Protein AF-A0A452XYA1-F1 (afdb_monomer)

Organism: Aegilops tauschii subsp. strangulata (NCBI:txid200361)

InterPro domains:
  IPR004839 Aminotransferase, class I/classII, large domain [PF00155] (5-227)
  IPR015421 Pyridoxal phosphate-dependent transferase, major domain [G3DSA:3.40.640.10] (1-202)
  IPR015424 Pyridoxal phosphate-dependent transferase [SSF53383] (5-222)
  IPR045088 Aminotransferase ALAT1/2-like [PTHR11751] (1-233)

Radius of gyration: 19.3 Å; Cα contacts (8 Å, |Δi|>4): 380; chains: 1; bounding box: 43×47×53 Å

Secondary structure (DSSP, 8-state):
-HHHH-SSTTEEEEEEES--THHHHHHHHTT-EEEEEE-BGGGTSBPPHHHHHHHHHHHHHTT-EEEEEEEESS-TTT-----HHHHHHHHHHHHHHTPEEEEE-TTTT----TT-----HHHHHHHTT--TTT--EEEEEETTSTTT--GGG--EEEEEES--HHHHHHHHHHHHTT----HHHHHHHHHHHSPPPTTSTTHHHHHHHHHHHHHHHHHHHHHHHHHHHTSTT--GGGGGGGHHHHHHHTT-TTS--

Structure (mmCIF, N/CA/C/O backbone):
data_AF-A0A452XYA1-F1
#
_entry.id   AF-A0A452XYA1-F1
#
loop_
_atom_site.group_PDB
_atom_site.id
_atom_site.type_symbol
_atom_site.label_atom_id
_atom_site.label_alt_id
_atom_site.label_comp_id
_atom_site.label_asym_id
_atom_site.label_entity_id
_atom_site.label_seq_id
_atom_site.pdbx_PDB_ins_code
_atom_site.Cartn_x
_atom_site.Cartn_y
_atom_site.Cartn_z
_atom_site.occupancy
_atom_site.B_iso_or_equiv
_atom_site.auth_seq_id
_atom_site.auth_comp_id
_atom_site.auth_asym_id
_atom_site.auth_atom_id
_atom_site.pdbx_PDB_model_num
ATOM 1 N N . MET A 1 1 ? -11.947 -2.429 -0.616 1.00 93.12 1 MET A N 1
ATOM 2 C CA . MET A 1 1 ? -11.492 -2.776 0.747 1.00 93.12 1 MET A CA 1
ATOM 3 C C . MET A 1 1 ? -12.063 -1.835 1.804 1.00 93.12 1 MET A C 1
ATOM 5 O O . MET A 1 1 ? -12.711 -2.340 2.702 1.00 93.12 1 MET A O 1
ATOM 9 N N . MET A 1 2 ? -11.926 -0.504 1.687 1.00 95.94 2 MET A N 1
ATOM 10 C CA . MET A 1 2 ? -12.484 0.444 2.682 1.00 95.94 2 MET A CA 1
ATOM 11 C C . MET A 1 2 ? -13.971 0.213 2.996 1.00 95.94 2 MET A C 1
ATOM 13 O O . MET A 1 2 ? -14.318 0.069 4.160 1.00 95.94 2 MET A O 1
ATOM 17 N N . GLN A 1 3 ? -14.813 0.026 1.973 1.00 95.19 3 GLN A N 1
ATOM 18 C CA . GLN A 1 3 ? -16.234 -0.324 2.131 1.00 95.19 3 GLN A CA 1
ATOM 19 C C . GLN A 1 3 ? -16.509 -1.574 2.993 1.00 95.19 3 GLN A C 1
ATOM 21 O O . GLN A 1 3 ? -17.571 -1.676 3.588 1.00 95.19 3 GLN A O 1
ATOM 26 N N . LEU A 1 4 ? -15.590 -2.545 3.039 1.00 95.69 4 LEU A N 1
ATOM 27 C CA . LEU A 1 4 ? -15.744 -3.757 3.858 1.00 95.69 4 LEU A CA 1
ATOM 28 C C . LEU A 1 4 ? -15.288 -3.555 5.299 1.00 95.69 4 LEU A C 1
ATOM 30 O O . LEU A 1 4 ? -15.776 -4.232 6.198 1.00 95.69 4 LEU A O 1
ATOM 34 N N . LEU A 1 5 ? -14.299 -2.685 5.497 1.00 97.31 5 LEU A N 1
ATOM 35 C CA . LEU A 1 5 ? -13.673 -2.466 6.796 1.00 97.31 5 LEU A CA 1
ATOM 36 C C . LEU A 1 5 ? -14.427 -1.437 7.638 1.00 97.31 5 LEU A C 1
ATOM 38 O O . LEU A 1 5 ? -14.319 -1.489 8.857 1.00 97.31 5 LEU A O 1
ATOM 42 N N . ILE A 1 6 ? -15.160 -0.522 7.000 1.00 98.38 6 ILE A N 1
ATOM 43 C CA . ILE A 1 6 ? -15.825 0.608 7.650 1.00 98.38 6 ILE A CA 1
ATOM 44 C C . ILE A 1 6 ? -17.334 0.365 7.677 1.00 98.38 6 ILE A C 1
ATOM 46 O O . ILE A 1 6 ? -17.990 0.343 6.636 1.00 98.38 6 ILE A O 1
ATOM 50 N N . ARG A 1 7 ? -17.884 0.192 8.880 1.00 97.62 7 ARG A N 1
ATOM 51 C CA . ARG A 1 7 ? -19.321 0.031 9.145 1.00 97.62 7 ARG A CA 1
ATOM 52 C C . ARG A 1 7 ? -19.977 1.355 9.535 1.00 97.62 7 ARG A C 1
ATOM 54 O O . ARG A 1 7 ? -21.163 1.530 9.277 1.00 97.62 7 ARG A O 1
ATOM 61 N N . ASN A 1 8 ? -19.234 2.237 10.206 1.00 97.19 8 ASN A N 1
ATOM 62 C CA . ASN A 1 8 ? -19.679 3.545 10.691 1.00 97.19 8 ASN A CA 1
ATOM 63 C C . ASN A 1 8 ? -18.470 4.421 11.090 1.00 97.19 8 ASN A C 1
ATOM 65 O O . ASN A 1 8 ? -17.317 4.002 10.964 1.00 97.19 8 ASN A O 1
ATOM 69 N N . GLU A 1 9 ? -18.743 5.607 11.633 1.00 97.12 9 GLU A N 1
ATOM 70 C CA . GLU A 1 9 ? -17.752 6.612 12.031 1.00 97.12 9 GLU A CA 1
ATOM 71 C C . GLU A 1 9 ? -16.781 6.165 13.127 1.00 97.12 9 GLU A C 1
ATOM 73 O O . GLU A 1 9 ? -15.707 6.752 13.273 1.00 97.12 9 GLU A O 1
ATOM 78 N N . LYS A 1 10 ? -17.120 5.113 13.881 1.00 98.06 10 LYS A N 1
ATOM 79 C CA . LYS A 1 10 ? -16.259 4.555 14.928 1.00 98.06 10 LYS A CA 1
ATOM 80 C C . LYS A 1 10 ? -15.246 3.549 14.399 1.00 98.06 10 LYS A C 1
ATOM 82 O O . LYS A 1 10 ? -14.354 3.186 15.155 1.00 98.06 10 LYS A O 1
ATOM 87 N N . ASP A 1 11 ? -15.335 3.117 13.142 1.00 98.75 11 ASP A N 1
ATOM 88 C CA . ASP A 1 11 ? -14.308 2.258 12.551 1.00 98.75 11 ASP A CA 1
ATOM 89 C C . ASP A 1 11 ? -13.117 3.096 12.077 1.00 98.75 11 ASP A C 1
ATOM 91 O O . ASP A 1 11 ? -13.248 4.014 11.263 1.00 98.75 11 ASP A O 1
ATOM 95 N N . GLY A 1 12 ? -11.941 2.773 12.611 1.00 98.62 12 GLY A N 1
ATOM 96 C CA . GLY A 1 12 ? -10.695 3.488 12.369 1.00 98.62 12 GLY A CA 1
ATOM 97 C C . GLY A 1 12 ? -9.751 2.755 11.425 1.00 98.62 12 GLY A C 1
ATOM 98 O O . GLY A 1 12 ? -9.642 1.529 11.469 1.00 98.62 12 GLY A O 1
ATOM 99 N N . ILE A 1 13 ? -8.996 3.503 10.623 1.00 98.88 13 ILE A N 1
ATOM 100 C CA . ILE A 1 13 ? -7.893 2.974 9.811 1.00 98.88 13 ILE A CA 1
ATOM 101 C C . ILE A 1 13 ? -6.621 3.753 10.147 1.00 98.88 13 ILE A C 1
ATOM 103 O O . ILE A 1 13 ? -6.613 4.982 10.056 1.00 98.88 13 ILE A O 1
ATOM 107 N N . LEU A 1 14 ? -5.552 3.041 10.515 1.00 98.81 14 LEU A N 1
ATOM 108 C CA . LEU A 1 14 ? -4.226 3.6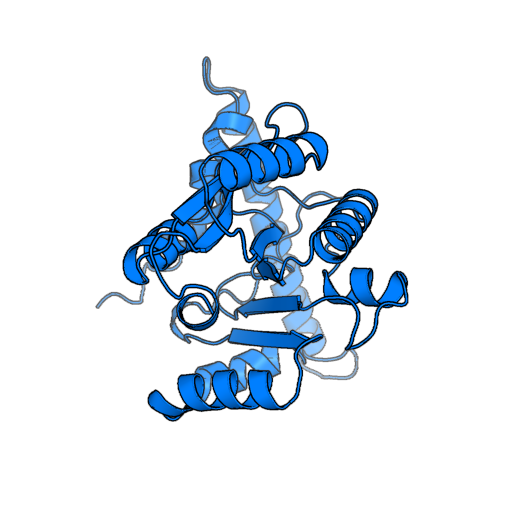20 10.717 1.00 98.81 14 LEU A CA 1
ATOM 109 C C . LEU A 1 14 ? -3.590 3.958 9.364 1.00 98.81 14 LEU A C 1
ATOM 111 O O . LEU A 1 14 ? -3.444 3.079 8.513 1.00 98.81 14 LEU A O 1
ATOM 115 N N . VAL A 1 15 ? -3.210 5.221 9.165 1.00 98.56 15 VAL A N 1
ATOM 116 C CA . VAL A 1 15 ? -2.667 5.744 7.898 1.00 98.56 15 VAL A CA 1
ATOM 117 C C . VAL A 1 15 ? -1.407 6.576 8.169 1.00 98.56 15 VAL A C 1
ATOM 119 O O . VAL A 1 15 ? -1.416 7.373 9.113 1.00 98.56 15 VAL A O 1
ATOM 122 N N . PRO A 1 16 ? -0.339 6.441 7.355 1.00 98.12 16 PRO A N 1
ATOM 123 C CA . PRO A 1 16 ? 0.884 7.206 7.566 1.00 98.12 16 PRO A CA 1
ATOM 124 C C . PRO A 1 16 ? 0.646 8.704 7.389 1.00 98.12 16 PRO A C 1
ATOM 126 O O . PRO A 1 16 ? -0.180 9.134 6.589 1.00 98.12 16 PRO A O 1
ATOM 129 N N . ILE A 1 17 ? 1.429 9.516 8.082 1.00 96.44 17 ILE A N 1
ATOM 130 C CA . ILE A 1 17 ? 1.557 10.946 7.840 1.00 96.44 17 ILE A CA 1
ATOM 131 C C . ILE A 1 17 ? 3.038 11.233 7.579 1.00 96.44 17 ILE A C 1
ATOM 133 O O . ILE A 1 17 ? 3.865 10.965 8.454 1.00 96.44 17 ILE A O 1
ATOM 137 N N . PRO A 1 18 ? 3.389 11.787 6.401 1.00 94.56 18 PRO A N 1
ATOM 138 C CA . PRO A 1 18 ? 2.520 12.098 5.250 1.00 94.56 18 PRO A CA 1
ATOM 139 C C . PRO A 1 18 ? 2.061 10.846 4.463 1.00 94.56 18 PRO A C 1
ATOM 141 O O . PRO A 1 18 ? 2.664 9.783 4.562 1.00 94.56 18 PRO A O 1
ATOM 144 N N . GLN A 1 19 ? 1.025 10.989 3.624 1.00 88.44 19 GLN A N 1
ATOM 145 C CA . GLN A 1 19 ? 0.460 9.902 2.798 1.00 88.44 19 GLN A CA 1
ATOM 146 C C . GLN A 1 19 ? -0.030 10.354 1.422 1.00 88.44 19 GLN A C 1
ATOM 148 O O . GLN A 1 19 ? -0.275 11.539 1.185 1.00 88.44 19 GLN A O 1
ATOM 153 N N . TYR A 1 20 ? -0.233 9.378 0.534 1.00 86.38 20 TYR A N 1
ATOM 154 C CA . TYR A 1 20 ? -0.959 9.538 -0.721 1.00 86.38 20 TYR A CA 1
ATOM 155 C C . TYR A 1 20 ? -2.469 9.700 -0.459 1.00 86.38 20 TYR A C 1
ATOM 157 O O . TYR A 1 20 ? -3.099 8.721 -0.062 1.00 86.38 20 TYR A O 1
ATOM 165 N N . PRO A 1 21 ? -3.083 10.868 -0.751 1.00 88.94 21 PRO A N 1
ATOM 166 C CA . PRO A 1 21 ? -4.390 11.290 -0.219 1.00 88.94 21 PRO A CA 1
ATOM 167 C C . PRO A 1 21 ? -5.606 10.423 -0.573 1.00 88.94 21 PRO A C 1
ATOM 169 O O . PRO A 1 21 ? -6.708 10.689 -0.092 1.00 88.94 21 PRO A O 1
ATOM 172 N N . LEU A 1 22 ? -5.426 9.375 -1.378 1.00 93.81 22 LEU A N 1
ATOM 173 C CA . LEU A 1 22 ? -6.459 8.384 -1.653 1.00 93.81 22 LEU A CA 1
ATOM 174 C C . LEU A 1 22 ? -7.003 7.746 -0.369 1.00 93.81 22 LEU A C 1
ATOM 176 O O . LEU A 1 22 ? -8.212 7.544 -0.284 1.00 93.81 22 LEU A O 1
ATOM 180 N N . TYR A 1 23 ? -6.159 7.450 0.626 1.00 97.19 23 TYR A N 1
ATOM 181 C CA . TYR A 1 23 ? -6.624 6.797 1.854 1.00 97.19 23 TYR A CA 1
ATOM 182 C C . TYR A 1 23 ? -7.529 7.712 2.669 1.00 97.19 23 TYR A C 1
ATOM 184 O O . TYR A 1 23 ? -8.655 7.327 2.969 1.00 97.19 23 TYR A O 1
ATOM 192 N N . SER A 1 24 ? -7.099 8.946 2.946 1.00 96.56 24 SER A N 1
ATOM 193 C CA . SER A 1 24 ? -7.934 9.924 3.657 1.00 96.56 24 SER A CA 1
ATOM 194 C C . SER A 1 24 ? -9.251 10.209 2.933 1.00 96.56 24 SER A C 1
ATOM 196 O O . SER A 1 24 ? -10.300 10.242 3.571 1.00 96.56 24 SER A O 1
ATOM 198 N N . ALA A 1 25 ? -9.217 10.363 1.604 1.00 97.31 25 ALA A N 1
ATOM 199 C CA . ALA A 1 25 ? -10.424 10.598 0.815 1.00 97.31 25 ALA A CA 1
ATOM 200 C C . ALA A 1 25 ? -11.367 9.384 0.835 1.00 97.31 25 ALA A C 1
ATOM 202 O O . ALA A 1 25 ? -12.573 9.542 0.997 1.00 97.31 25 ALA A O 1
ATOM 203 N N . SER A 1 26 ? -10.825 8.170 0.708 1.00 97.69 26 SER A N 1
ATOM 204 C CA . SER A 1 26 ? -11.613 6.935 0.711 1.00 97.69 26 SER A CA 1
ATOM 205 C C . SER A 1 26 ? -12.219 6.644 2.084 1.00 97.69 26 SER A C 1
ATOM 207 O O . SER A 1 26 ? -13.385 6.272 2.157 1.00 97.69 26 SER A O 1
ATOM 209 N N . ILE A 1 27 ? -11.478 6.868 3.172 1.00 98.44 27 ILE A N 1
ATOM 210 C CA . ILE A 1 27 ? -11.993 6.727 4.543 1.00 98.44 27 ILE A CA 1
ATOM 211 C C . ILE A 1 27 ? -13.155 7.698 4.774 1.00 98.44 27 ILE A C 1
ATOM 213 O O . ILE A 1 27 ? -14.218 7.269 5.216 1.00 98.44 27 ILE A O 1
ATOM 217 N N . ALA A 1 28 ? -12.990 8.972 4.400 1.00 97.69 28 ALA A N 1
ATOM 218 C CA . ALA A 1 28 ? -14.048 9.973 4.524 1.00 97.69 28 ALA A CA 1
ATOM 219 C C . ALA A 1 28 ? -15.284 9.625 3.677 1.00 97.69 28 ALA A C 1
ATOM 221 O O . ALA A 1 28 ? -16.406 9.710 4.167 1.00 97.69 28 ALA A O 1
ATOM 222 N N . LEU A 1 29 ? -15.087 9.172 2.431 1.00 98.12 29 LEU A N 1
ATOM 223 C CA . LEU A 1 29 ? -16.174 8.767 1.531 1.00 98.12 29 LEU A CA 1
ATOM 224 C C . LEU A 1 29 ? -17.007 7.606 2.095 1.00 98.12 29 LEU A C 1
ATOM 226 O O . LEU A 1 29 ? -18.212 7.554 1.867 1.00 98.12 29 LEU A O 1
ATOM 230 N N . HIS A 1 30 ? -16.374 6.685 2.823 1.00 98.31 30 HIS A N 1
ATOM 231 C CA . HIS A 1 30 ? -17.049 5.546 3.451 1.00 98.31 30 HIS A CA 1
ATOM 232 C C . HIS A 1 30 ? -17.470 5.825 4.903 1.00 98.31 30 HIS A C 1
ATOM 234 O O . HIS A 1 30 ? -17.960 4.919 5.568 1.00 98.31 30 HIS A O 1
ATOM 240 N N . GLY A 1 31 ? -17.302 7.060 5.389 1.00 98.00 31 GLY A N 1
ATOM 241 C CA . GLY A 1 31 ? -17.760 7.488 6.709 1.00 98.00 31 GLY A CA 1
ATOM 242 C C . GLY A 1 31 ? -16.971 6.901 7.877 1.00 98.00 31 GLY A C 1
ATOM 243 O O . GLY A 1 31 ? -17.557 6.710 8.932 1.00 98.00 31 GLY A O 1
ATOM 244 N N . GLY A 1 32 ? -15.685 6.587 7.700 1.00 98.25 32 GLY A N 1
ATOM 245 C CA . GLY A 1 32 ? -14.819 6.072 8.767 1.00 98.25 32 GLY A CA 1
ATOM 246 C C . GLY A 1 32 ? -13.925 7.139 9.399 1.00 98.25 32 GLY A C 1
ATOM 247 O O . GLY A 1 32 ? -13.872 8.287 8.952 1.00 98.25 32 GLY A O 1
ATOM 248 N N . SER A 1 33 ? -13.161 6.730 10.410 1.00 98.50 33 SER A N 1
ATOM 249 C CA . SER A 1 33 ? -12.187 7.573 11.107 1.00 98.50 33 SER A CA 1
ATOM 250 C C . SER A 1 33 ? -10.758 7.328 10.617 1.00 98.50 33 SER A C 1
ATOM 252 O O . SER A 1 33 ? -10.267 6.198 10.589 1.00 98.50 33 SER A O 1
ATOM 254 N N . LEU A 1 34 ? -10.042 8.397 10.265 1.00 98.56 34 LEU A N 1
ATOM 255 C CA . LEU A 1 34 ? -8.603 8.320 10.007 1.00 98.56 34 LEU A CA 1
ATOM 256 C C . LEU A 1 34 ? -7.848 8.377 11.337 1.00 98.56 34 LEU A C 1
ATOM 258 O O . LEU A 1 34 ? -7.998 9.335 12.097 1.00 98.56 34 LEU A O 1
ATOM 262 N N . VAL A 1 35 ? -7.002 7.381 11.591 1.00 98.69 35 VAL A N 1
ATOM 263 C CA . VAL A 1 35 ? -6.069 7.368 12.720 1.00 98.69 35 VAL A CA 1
ATOM 264 C C . VAL A 1 35 ? -4.664 7.614 12.163 1.00 98.69 35 VAL A C 1
ATOM 266 O O . VAL A 1 35 ? -4.144 6.772 11.433 1.00 98.69 35 VAL A O 1
ATOM 269 N N . PRO A 1 36 ? -4.046 8.774 12.418 1.00 98.31 36 PRO A N 1
ATOM 270 C CA . PRO A 1 36 ? -2.724 9.059 11.878 1.00 98.31 36 PRO A CA 1
ATOM 271 C C . PRO A 1 36 ? -1.655 8.266 12.633 1.00 98.31 36 PRO A C 1
ATOM 273 O O . PRO A 1 36 ? -1.746 8.129 13.847 1.00 98.31 36 PRO A O 1
ATOM 276 N N . TYR A 1 37 ? -0.614 7.819 11.936 1.00 98.31 37 TYR A N 1
ATOM 277 C CA . TYR A 1 37 ? 0.682 7.508 12.541 1.00 98.31 37 TYR A CA 1
ATOM 278 C C . TYR A 1 37 ? 1.788 8.250 11.800 1.00 98.31 37 TYR A C 1
ATOM 280 O O . TYR A 1 37 ? 1.693 8.470 10.592 1.00 98.31 37 TYR A O 1
ATOM 288 N N . TYR A 1 38 ? 2.816 8.690 12.511 1.00 97.31 38 TYR A N 1
ATOM 289 C CA . TYR A 1 38 ? 3.778 9.652 11.990 1.00 97.3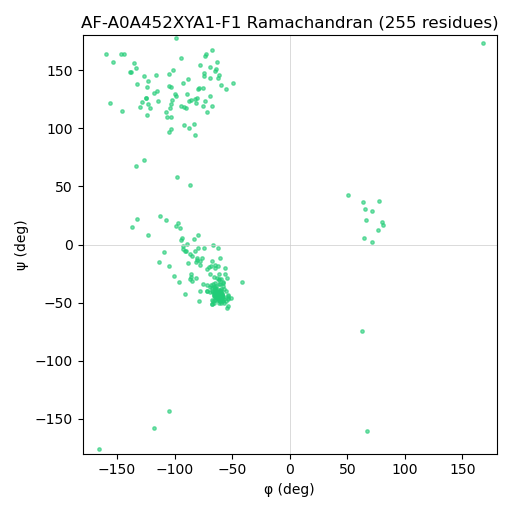1 38 TYR A CA 1
ATOM 290 C C . TYR A 1 38 ? 5.060 8.950 11.569 1.00 97.31 38 TYR A C 1
ATOM 292 O O . TYR A 1 38 ? 5.700 8.242 12.343 1.00 97.31 38 TYR A O 1
ATOM 300 N N . LEU A 1 39 ? 5.439 9.154 10.311 1.00 94.50 39 LEU A N 1
ATOM 301 C CA . LEU A 1 39 ? 6.728 8.700 9.814 1.00 94.50 39 LEU A CA 1
ATOM 302 C C . LEU A 1 39 ? 7.820 9.634 10.338 1.00 94.50 39 LEU A C 1
ATOM 304 O O . LEU A 1 39 ? 7.676 10.857 10.275 1.00 94.50 39 LEU A O 1
ATOM 308 N N . ASN A 1 40 ? 8.918 9.068 10.831 1.00 91.38 40 ASN A N 1
ATOM 309 C CA . ASN A 1 40 ? 9.996 9.860 11.405 1.00 91.38 40 ASN A CA 1
ATOM 310 C C . ASN A 1 40 ? 10.927 10.378 10.302 1.00 91.38 40 ASN A C 1
ATOM 312 O O . ASN A 1 40 ? 11.755 9.644 9.765 1.00 91.38 40 ASN A O 1
ATOM 316 N N . GLU A 1 41 ? 10.784 11.661 9.974 1.00 86.56 41 GLU A N 1
ATOM 317 C CA . GLU A 1 41 ? 11.601 12.358 8.977 1.00 86.56 41 GLU A CA 1
ATOM 318 C C . GLU A 1 41 ? 13.103 12.214 9.260 1.00 86.56 41 GLU A C 1
ATOM 320 O O . GLU A 1 41 ? 13.847 11.813 8.370 1.00 86.56 41 GLU A O 1
ATOM 325 N N . SER A 1 42 ? 13.522 12.409 10.518 1.00 86.50 42 SER A N 1
ATOM 326 C CA . SER A 1 42 ? 14.938 12.398 10.925 1.00 86.50 42 SER A CA 1
ATOM 327 C C . SER A 1 42 ? 15.637 11.045 10.758 1.00 86.50 42 SER A C 1
ATOM 329 O O . SER A 1 42 ? 16.865 10.978 10.741 1.00 86.50 42 SER A O 1
ATOM 331 N N . THR A 1 43 ? 14.869 9.961 10.622 1.00 83.94 43 THR A N 1
ATOM 332 C CA . THR A 1 43 ? 15.376 8.603 10.375 1.00 83.94 43 THR A CA 1
ATOM 333 C C . THR A 1 43 ? 15.105 8.140 8.940 1.00 83.94 43 THR A C 1
ATOM 335 O O . THR A 1 43 ? 15.115 6.942 8.649 1.00 83.94 43 THR A O 1
ATOM 338 N N . GLY A 1 44 ? 14.880 9.083 8.016 1.00 83.69 44 GLY A N 1
ATOM 339 C CA . GLY A 1 44 ? 14.613 8.799 6.607 1.00 83.69 44 GLY A CA 1
ATOM 340 C C . GLY A 1 44 ? 13.184 8.323 6.352 1.00 83.69 44 GLY A C 1
ATOM 341 O O . GLY A 1 44 ? 12.968 7.440 5.519 1.00 83.69 44 GLY A O 1
ATOM 342 N N . TRP A 1 45 ? 12.215 8.897 7.071 1.00 89.25 45 TRP A N 1
ATOM 343 C CA . TRP A 1 45 ? 10.790 8.543 7.031 1.00 89.25 45 TRP A CA 1
ATOM 344 C C . TRP A 1 45 ? 10.492 7.112 7.498 1.00 89.25 45 TRP A C 1
ATOM 346 O O . TRP A 1 45 ? 9.613 6.436 6.954 1.00 89.25 45 TRP A O 1
ATOM 356 N N . GLY A 1 46 ? 11.228 6.645 8.510 1.00 87.06 46 GLY A N 1
ATOM 357 C CA . GLY A 1 46 ? 11.026 5.332 9.120 1.00 87.06 46 GLY A CA 1
ATOM 358 C C . GLY A 1 46 ? 9.671 5.207 9.824 1.00 87.06 46 GLY A C 1
ATOM 359 O O . GLY A 1 46 ? 9.136 6.186 10.346 1.00 87.06 46 GLY A O 1
ATOM 360 N N . LEU A 1 47 ? 9.114 3.992 9.841 1.00 94.62 47 LEU A N 1
ATOM 361 C CA . LEU A 1 47 ? 7.920 3.656 10.617 1.00 94.62 47 LEU A CA 1
ATOM 362 C C . LEU A 1 47 ? 8.346 3.068 11.964 1.00 94.62 47 LEU A C 1
ATOM 364 O O . LEU A 1 47 ? 8.973 2.010 12.017 1.00 94.62 47 LEU A O 1
ATOM 368 N N . GLU A 1 48 ? 7.963 3.725 13.054 1.00 96.06 48 GLU A N 1
ATOM 369 C CA . GLU A 1 48 ? 8.265 3.276 14.413 1.00 96.06 48 GLU A CA 1
ATOM 370 C C . GLU A 1 48 ? 7.034 2.636 15.060 1.00 96.06 48 GLU A C 1
ATOM 372 O O . GLU A 1 48 ? 5.995 3.275 15.222 1.00 96.06 48 GLU A O 1
ATOM 377 N N . ILE A 1 49 ? 7.144 1.367 15.464 1.00 97.94 49 ILE A N 1
ATOM 378 C CA . ILE A 1 49 ? 6.028 0.630 16.085 1.00 97.94 49 ILE A CA 1
ATOM 379 C C . ILE A 1 49 ? 5.570 1.273 17.395 1.00 97.94 49 ILE A C 1
ATOM 381 O O . ILE A 1 49 ? 4.387 1.215 17.720 1.00 97.94 49 ILE A O 1
ATOM 385 N N . SER A 1 50 ? 6.477 1.914 18.133 1.00 97.44 50 SER A N 1
ATOM 386 C CA . SER A 1 50 ? 6.149 2.686 19.334 1.00 97.44 50 SER A CA 1
ATOM 387 C C .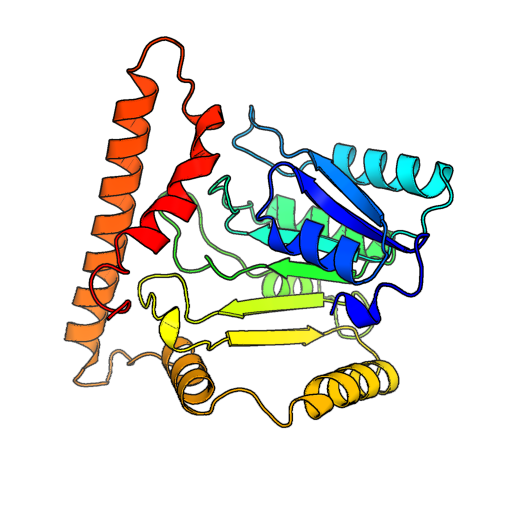 SER A 1 50 ? 5.156 3.813 19.044 1.00 97.44 50 SER A C 1
ATOM 389 O O . SER A 1 50 ? 4.197 3.969 19.801 1.00 97.44 50 SER A O 1
ATOM 391 N N . ASP A 1 51 ? 5.338 4.564 17.950 1.00 97.50 51 ASP A N 1
ATOM 392 C CA . ASP A 1 51 ? 4.376 5.592 17.545 1.00 97.50 51 ASP A CA 1
ATOM 393 C C . ASP A 1 51 ? 3.061 4.948 17.104 1.00 97.50 51 ASP A C 1
ATOM 395 O O . ASP A 1 51 ? 2.022 5.271 17.670 1.00 97.50 51 ASP A O 1
ATOM 399 N N . VAL A 1 52 ? 3.091 3.960 16.200 1.00 98.50 52 VAL A N 1
ATOM 400 C CA . VAL A 1 52 ? 1.863 3.284 15.728 1.00 98.50 52 VAL A CA 1
ATOM 401 C C . VAL A 1 52 ? 1.033 2.745 16.899 1.00 98.50 52 VAL A C 1
ATOM 403 O O . VAL A 1 52 ? -0.184 2.936 16.937 1.00 98.50 52 VAL A O 1
ATOM 406 N N . LYS A 1 53 ? 1.686 2.125 17.888 1.00 98.69 53 LYS A N 1
ATOM 407 C CA . LYS A 1 53 ? 1.039 1.626 19.104 1.00 98.69 53 LYS A CA 1
ATOM 408 C C . LYS A 1 53 ? 0.412 2.753 19.925 1.00 98.69 53 LYS A C 1
ATOM 410 O O . LYS A 1 53 ? -0.745 2.635 20.317 1.00 98.69 53 LYS A O 1
ATOM 415 N N . LYS A 1 54 ? 1.130 3.859 20.136 1.00 98.56 54 LYS A N 1
ATOM 416 C CA . LYS A 1 54 ? 0.604 5.034 20.845 1.00 98.56 54 LYS A CA 1
ATOM 417 C C . LYS A 1 54 ? -0.643 5.600 20.160 1.00 98.56 54 LYS A C 1
ATOM 419 O O . LYS A 1 54 ? -1.620 5.908 20.836 1.00 98.56 54 LYS A O 1
ATOM 424 N N . GLN A 1 55 ? -0.630 5.723 18.832 1.00 98.69 55 GLN A N 1
ATOM 425 C CA . GLN A 1 55 ? -1.773 6.254 18.079 1.00 98.69 55 GLN A CA 1
ATOM 426 C C . GLN A 1 55 ? -2.968 5.289 18.090 1.00 98.69 55 GLN A C 1
ATOM 428 O O . GLN A 1 55 ? -4.117 5.722 18.186 1.00 98.69 55 GLN A O 1
ATOM 433 N N . LEU A 1 56 ? -2.706 3.978 18.044 1.00 98.75 56 LEU A N 1
ATOM 434 C CA . LEU A 1 56 ? -3.724 2.941 18.214 1.00 98.75 56 LEU A CA 1
ATOM 435 C C . LEU A 1 56 ? -4.395 3.028 19.593 1.00 98.75 56 LEU A C 1
ATOM 437 O O . LEU A 1 56 ? -5.622 2.990 19.684 1.00 98.75 56 LEU A O 1
ATOM 441 N N . GLU A 1 57 ? -3.604 3.150 20.659 1.00 98.69 57 GLU A N 1
ATOM 442 C CA . GLU A 1 57 ? -4.096 3.262 22.036 1.00 98.69 57 GLU A CA 1
ATOM 443 C C . GLU A 1 57 ? -4.903 4.551 22.253 1.00 98.69 57 GLU A C 1
ATOM 445 O O . GLU A 1 57 ? -6.000 4.492 22.812 1.00 98.69 57 GLU A O 1
ATOM 450 N N . ASP A 1 58 ? -4.425 5.692 21.744 1.00 98.69 58 ASP A N 1
ATOM 451 C CA . ASP A 1 58 ? -5.170 6.957 21.768 1.00 98.69 58 ASP A CA 1
ATOM 452 C C . ASP A 1 58 ? -6.528 6.825 21.062 1.00 98.69 58 ASP A C 1
ATOM 454 O O . ASP A 1 58 ? -7.565 7.167 21.634 1.00 98.69 58 ASP A O 1
ATOM 458 N N . ALA A 1 59 ? -6.551 6.262 19.850 1.00 98.69 59 ALA A N 1
ATOM 459 C CA . ALA A 1 59 ? -7.786 6.069 19.094 1.00 98.69 59 ALA A CA 1
ATOM 460 C C . ALA A 1 59 ? -8.780 5.161 19.834 1.00 98.69 59 ALA A C 1
ATOM 462 O O . ALA A 1 59 ? -9.957 5.510 19.964 1.00 98.69 59 ALA A O 1
ATOM 463 N N . ARG A 1 60 ? -8.303 4.039 20.388 1.00 98.38 60 ARG A N 1
ATOM 464 C CA . ARG A 1 60 ? -9.128 3.133 21.202 1.00 98.38 60 ARG A CA 1
ATOM 465 C C . ARG A 1 60 ? -9.681 3.834 22.444 1.00 98.38 60 ARG A C 1
ATOM 467 O O . ARG A 1 60 ? -10.857 3.659 22.754 1.00 98.38 60 ARG A O 1
ATOM 474 N N . SER A 1 61 ? -8.888 4.678 23.112 1.00 98.44 61 SER A N 1
ATOM 475 C CA . SER A 1 61 ? -9.346 5.459 24.275 1.00 98.44 61 SER A CA 1
ATOM 476 C C . SER A 1 61 ? -10.465 6.452 23.928 1.00 98.44 61 SER A C 1
ATOM 478 O O . SER A 1 61 ? -11.340 6.718 24.750 1.00 98.44 61 SER A O 1
ATOM 480 N N . ARG A 1 62 ? -10.493 6.937 22.678 1.00 97.94 62 ARG A N 1
ATOM 481 C CA . ARG A 1 62 ? -11.560 7.786 22.122 1.00 97.94 62 ARG A CA 1
ATOM 482 C C . ARG A 1 62 ? -12.768 6.996 21.600 1.00 97.94 62 ARG A C 1
ATOM 484 O O . ARG A 1 62 ? -13.691 7.591 21.050 1.00 97.94 62 ARG A O 1
ATOM 491 N N . GLY A 1 63 ? -12.784 5.673 21.776 1.00 98.25 63 GLY A N 1
ATOM 492 C CA . GLY A 1 63 ? -13.878 4.798 21.352 1.00 98.25 63 GLY A CA 1
ATOM 493 C C . GLY A 1 63 ? -13.867 4.435 19.865 1.00 98.25 63 GLY A C 1
ATOM 494 O O . GLY A 1 63 ? -14.909 4.035 19.345 1.00 98.25 63 GLY A O 1
ATOM 495 N N . ILE A 1 64 ? -12.723 4.580 19.186 1.00 98.69 64 ILE A N 1
ATOM 496 C CA . ILE A 1 64 ? -12.534 4.154 17.794 1.00 98.69 64 ILE A CA 1
ATOM 497 C C . ILE A 1 64 ? -12.082 2.686 17.761 1.00 98.69 64 ILE A C 1
ATOM 499 O O . ILE A 1 64 ? -11.058 2.323 18.342 1.00 98.69 64 ILE A O 1
ATOM 503 N N . ASP A 1 65 ? -12.829 1.848 17.047 1.00 98.50 65 ASP A N 1
ATOM 504 C CA . ASP A 1 65 ? -12.480 0.462 16.732 1.00 98.50 65 ASP A CA 1
ATOM 505 C C . ASP A 1 65 ? -11.545 0.451 15.516 1.00 98.50 65 ASP A C 1
ATOM 507 O O . ASP A 1 65 ? -11.979 0.532 14.368 1.00 98.50 65 ASP A O 1
ATOM 511 N N . VAL A 1 66 ? -10.233 0.434 15.752 1.00 98.75 66 VAL A N 1
ATOM 512 C CA . VAL A 1 66 ? -9.242 0.444 14.668 1.00 98.75 66 VAL A CA 1
ATOM 513 C C . VAL A 1 66 ? -9.171 -0.933 14.011 1.00 98.75 66 VAL A C 1
ATOM 515 O O . VAL A 1 66 ? -8.819 -1.919 14.651 1.00 98.75 66 VAL A O 1
ATOM 518 N N . ARG A 1 67 ? -9.479 -0.991 12.712 1.00 98.62 67 ARG A N 1
ATOM 519 C CA . ARG A 1 67 ? -9.692 -2.235 11.953 1.00 98.62 67 ARG A CA 1
ATOM 520 C C . ARG A 1 67 ? -8.492 -2.656 11.108 1.00 98.62 67 ARG A C 1
ATOM 522 O O . ARG A 1 67 ? -8.356 -3.832 10.773 1.00 98.62 67 ARG A O 1
ATOM 529 N N . ALA A 1 68 ? -7.661 -1.702 10.693 1.00 98.81 68 ALA A N 1
ATOM 530 C CA . ALA A 1 68 ? -6.579 -1.957 9.749 1.00 98.81 68 ALA A CA 1
ATOM 531 C C . ALA A 1 68 ? -5.415 -0.973 9.887 1.00 98.81 68 ALA A C 1
ATOM 533 O O . ALA A 1 68 ? -5.600 0.166 10.322 1.00 98.81 68 ALA A O 1
ATOM 534 N N . LEU A 1 69 ? -4.242 -1.411 9.430 1.00 98.88 69 LEU A N 1
ATOM 535 C CA . LEU A 1 69 ? -3.046 -0.601 9.223 1.00 98.88 69 LEU A CA 1
ATOM 536 C C . LEU A 1 69 ? -2.717 -0.543 7.730 1.00 98.88 69 LEU A C 1
ATOM 538 O O . LEU A 1 69 ? -2.511 -1.574 7.092 1.00 98.88 69 LEU A O 1
ATOM 542 N N . VAL A 1 70 ? -2.640 0.667 7.182 1.00 98.81 70 VAL A N 1
ATOM 543 C CA . VAL A 1 70 ? -2.128 0.924 5.834 1.00 98.81 70 VAL A CA 1
ATOM 544 C C . VAL A 1 70 ? -0.629 1.142 5.908 1.00 98.81 70 VAL A C 1
ATOM 546 O O . VAL A 1 70 ? -0.182 1.994 6.664 1.00 98.81 70 VAL A O 1
ATOM 549 N N . VAL A 1 71 ? 0.136 0.440 5.075 1.00 98.62 71 VAL A N 1
ATOM 550 C CA . VAL A 1 71 ? 1.566 0.693 4.877 1.00 98.62 71 VAL A CA 1
ATOM 551 C C . VAL A 1 71 ? 1.833 0.922 3.398 1.00 98.62 71 VAL A C 1
ATOM 553 O O . VAL A 1 71 ? 1.496 0.082 2.571 1.00 98.62 71 VAL A O 1
ATOM 556 N N . ILE A 1 72 ? 2.465 2.050 3.069 1.00 98.38 72 ILE A N 1
ATOM 557 C CA . ILE A 1 72 ? 2.850 2.403 1.699 1.00 98.38 72 ILE A CA 1
ATOM 558 C C . ILE A 1 72 ? 4.353 2.167 1.551 1.00 98.38 72 ILE A C 1
ATOM 560 O O . ILE A 1 72 ? 5.144 2.890 2.159 1.00 98.38 72 ILE A O 1
ATOM 564 N N . ASN A 1 73 ? 4.750 1.148 0.783 1.00 97.44 73 ASN A N 1
ATOM 565 C CA . ASN A 1 73 ? 6.150 0.750 0.629 1.00 97.44 73 ASN A CA 1
ATOM 566 C C . ASN A 1 73 ? 6.453 0.234 -0.793 1.00 97.44 73 ASN A C 1
ATOM 568 O O . ASN A 1 73 ? 5.978 -0.840 -1.157 1.00 97.44 73 ASN A O 1
ATOM 572 N N . PRO A 1 74 ? 7.304 0.915 -1.581 1.00 97.19 74 PRO A N 1
ATOM 573 C CA . PRO A 1 74 ? 7.956 2.194 -1.290 1.00 97.19 74 PRO A CA 1
ATOM 574 C C . PRO A 1 74 ? 6.976 3.353 -1.089 1.00 97.19 74 PRO A C 1
ATOM 576 O O . PRO A 1 74 ? 5.916 3.404 -1.716 1.00 97.19 74 PRO A O 1
ATOM 579 N N . GLY A 1 75 ? 7.325 4.282 -0.200 1.00 93.62 75 GLY A N 1
ATOM 580 C CA . GLY A 1 75 ? 6.385 5.295 0.267 1.00 93.62 75 GLY A CA 1
ATOM 581 C C . GLY A 1 75 ? 6.091 6.408 -0.736 1.00 93.62 75 GLY A C 1
ATOM 582 O O . GLY A 1 75 ? 6.936 6.853 -1.513 1.00 93.62 75 GLY A O 1
ATOM 583 N N . ASN A 1 76 ? 4.863 6.912 -0.676 1.00 92.69 76 ASN A N 1
ATOM 584 C CA . ASN A 1 76 ? 4.401 8.075 -1.423 1.00 92.69 76 ASN A CA 1
ATOM 585 C C . ASN A 1 76 ? 3.706 9.028 -0.437 1.00 92.69 76 ASN A C 1
ATOM 587 O O . ASN A 1 76 ? 2.706 8.628 0.162 1.00 92.69 76 ASN A O 1
ATOM 591 N N . PRO A 1 77 ? 4.203 10.263 -0.255 1.00 90.50 77 PRO A N 1
ATOM 592 C CA . PRO A 1 77 ? 5.199 10.942 -1.093 1.00 90.50 77 PRO A CA 1
ATOM 593 C C . PRO A 1 77 ? 6.669 10.736 -0.694 1.00 90.50 77 PRO A C 1
ATOM 595 O O . PRO A 1 77 ? 7.563 11.189 -1.392 1.00 90.50 77 PRO A O 1
ATOM 598 N N . THR A 1 78 ? 6.942 10.066 0.416 1.00 88.00 78 THR A N 1
ATOM 599 C CA . THR A 1 78 ?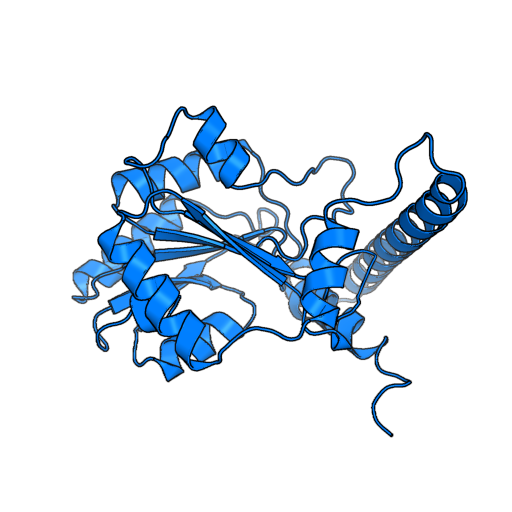 8.238 10.104 1.115 1.00 88.00 78 THR A CA 1
ATOM 600 C C . THR A 1 78 ? 9.368 9.291 0.490 1.00 88.00 78 THR A C 1
ATOM 602 O O . THR A 1 78 ? 10.509 9.473 0.891 1.00 88.00 78 THR A O 1
ATOM 605 N N . GLY A 1 79 ? 9.096 8.421 -0.488 1.00 89.06 79 GLY A N 1
ATOM 606 C CA . GLY A 1 79 ? 10.109 7.696 -1.267 1.00 89.06 79 GLY A CA 1
ATOM 607 C C . GLY A 1 79 ? 10.982 6.709 -0.482 1.00 89.06 79 GLY A C 1
ATOM 608 O O . GLY A 1 79 ? 11.916 6.146 -1.051 1.00 89.06 79 GLY A O 1
ATOM 609 N N . GLN A 1 80 ? 10.702 6.493 0.803 1.00 91.44 80 GLN A N 1
ATOM 610 C CA . GLN A 1 80 ? 11.411 5.545 1.648 1.00 91.44 80 GLN A CA 1
ATOM 611 C C . GLN A 1 80 ? 11.119 4.107 1.235 1.00 91.44 80 GLN A C 1
ATOM 613 O O . GLN A 1 80 ? 10.039 3.782 0.737 1.00 91.44 80 GLN A O 1
ATOM 618 N N . VAL A 1 81 ? 12.085 3.241 1.520 1.00 94.88 81 VAL A N 1
ATOM 619 C CA . VAL A 1 81 ? 11.971 1.793 1.365 1.00 94.88 81 VAL A CA 1
ATOM 620 C C . VAL A 1 81 ? 12.222 1.171 2.731 1.00 94.88 81 VAL A C 1
ATOM 622 O O . VAL A 1 81 ? 13.307 1.343 3.312 1.00 94.88 81 VAL A O 1
ATOM 625 N N . LEU A 1 82 ? 11.204 0.492 3.257 1.00 94.62 82 LEU A N 1
ATOM 626 C CA . LEU A 1 82 ? 11.279 -0.149 4.567 1.00 94.62 82 LEU A CA 1
ATOM 627 C C . LEU A 1 82 ? 12.358 -1.236 4.574 1.00 94.62 82 LEU A C 1
ATOM 629 O O . LEU A 1 82 ? 12.591 -1.909 3.572 1.00 94.62 82 LEU A O 1
ATOM 633 N N . ALA A 1 83 ? 13.046 -1.360 5.707 1.00 93.75 83 ALA A N 1
ATOM 634 C CA . ALA A 1 83 ? 13.964 -2.466 5.953 1.00 9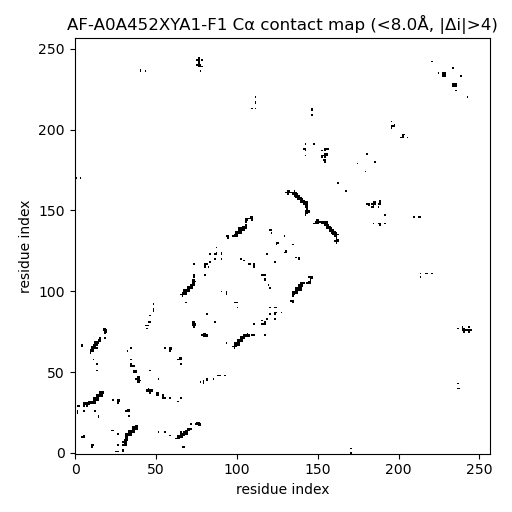3.75 83 ALA A CA 1
ATOM 635 C C . ALA A 1 83 ? 13.180 -3.730 6.330 1.00 93.75 83 ALA A C 1
ATOM 637 O O . ALA A 1 83 ? 12.077 -3.635 6.876 1.00 93.75 83 ALA A O 1
ATOM 638 N N . GLU A 1 84 ? 13.762 -4.900 6.073 1.00 95.31 84 GLU A N 1
ATOM 639 C CA . GLU A 1 84 ? 13.102 -6.186 6.313 1.00 95.31 84 GLU A CA 1
ATOM 640 C C . GLU A 1 84 ? 12.754 -6.367 7.801 1.00 95.31 84 GLU A C 1
ATOM 642 O O . GLU A 1 84 ? 11.644 -6.772 8.142 1.00 95.31 84 GLU A O 1
ATOM 647 N N . GLU A 1 85 ? 13.663 -5.957 8.688 1.00 95.38 85 GLU A N 1
ATOM 648 C CA . GLU A 1 85 ? 13.511 -5.975 10.148 1.00 95.38 85 GLU A CA 1
ATOM 649 C C . GLU A 1 85 ? 12.279 -5.185 10.592 1.00 95.38 85 GLU A C 1
ATOM 651 O O . GLU A 1 85 ? 11.456 -5.673 11.364 1.00 95.38 85 GLU A O 1
ATOM 656 N N . ASN A 1 86 ? 12.087 -3.994 10.024 1.00 95.31 86 ASN A N 1
ATOM 657 C CA . ASN A 1 86 ? 10.937 -3.161 10.348 1.00 95.31 86 ASN A CA 1
ATOM 658 C C . ASN A 1 86 ? 9.625 -3.772 9.832 1.00 95.31 86 ASN A C 1
ATOM 660 O O . ASN A 1 86 ? 8.601 -3.697 10.509 1.00 95.31 86 ASN A O 1
ATOM 664 N N . GLN A 1 87 ? 9.645 -4.439 8.673 1.00 97.94 87 GLN A N 1
ATOM 665 C CA . GLN A 1 87 ? 8.473 -5.163 8.178 1.00 97.94 87 GLN A CA 1
ATOM 666 C C . GLN A 1 87 ? 8.107 -6.352 9.076 1.00 97.94 87 GLN A C 1
ATOM 668 O O . GLN A 1 87 ? 6.916 -6.589 9.288 1.00 97.94 87 GLN A O 1
ATOM 673 N N . TYR A 1 88 ? 9.090 -7.067 9.640 1.00 98.25 88 TYR A N 1
ATOM 674 C CA . TYR A 1 88 ? 8.829 -8.120 10.628 1.00 98.25 88 TYR A CA 1
ATOM 675 C C . TYR A 1 88 ? 8.085 -7.577 11.849 1.00 98.25 88 TYR A C 1
ATOM 677 O O . TYR A 1 88 ? 7.117 -8.194 12.301 1.00 98.25 88 TYR A O 1
ATOM 685 N N . ASP A 1 89 ? 8.499 -6.419 12.359 1.00 98.31 89 ASP A N 1
ATOM 686 C CA . ASP A 1 89 ? 7.860 -5.803 13.521 1.00 98.31 89 ASP A CA 1
ATOM 687 C C . ASP A 1 89 ? 6.431 -5.334 13.210 1.00 98.31 89 ASP A C 1
ATOM 689 O O . ASP A 1 89 ? 5.523 -5.571 14.007 1.00 98.31 89 ASP A O 1
ATOM 693 N N . ILE A 1 90 ? 6.198 -4.766 12.021 1.00 98.56 90 ILE A N 1
ATOM 694 C CA . ILE A 1 90 ? 4.859 -4.379 11.539 1.00 98.56 90 ILE A CA 1
ATOM 695 C C . ILE A 1 90 ? 3.926 -5.592 11.459 1.00 98.56 90 ILE A C 1
ATOM 697 O O . ILE A 1 90 ? 2.785 -5.530 11.919 1.00 98.56 90 ILE A O 1
ATOM 701 N N . VAL A 1 91 ? 4.397 -6.703 10.884 1.00 98.62 91 VAL A N 1
ATOM 702 C CA . VAL A 1 91 ? 3.590 -7.923 10.732 1.00 98.62 91 VAL A CA 1
ATOM 703 C C . VAL A 1 91 ? 3.227 -8.511 12.096 1.00 98.62 91 VAL A C 1
ATOM 705 O O . VAL A 1 91 ? 2.061 -8.834 12.333 1.00 98.62 91 VAL A O 1
ATOM 708 N N . LYS A 1 92 ? 4.196 -8.605 13.017 1.00 98.50 92 LYS A N 1
ATOM 709 C CA . LYS A 1 92 ? 3.953 -9.070 14.393 1.00 98.50 92 LYS A CA 1
ATOM 710 C C . LYS A 1 92 ? 2.975 -8.157 15.129 1.00 98.50 92 LYS A C 1
ATOM 712 O O . LYS A 1 92 ? 2.075 -8.652 15.801 1.00 98.50 92 LYS A O 1
ATOM 717 N N . PHE A 1 93 ? 3.123 -6.842 14.973 1.00 98.62 93 PHE A N 1
ATOM 718 C CA . PHE A 1 93 ? 2.211 -5.860 15.549 1.00 98.62 93 PHE A CA 1
ATOM 719 C C . PHE A 1 93 ? 0.776 -6.062 15.046 1.00 98.62 93 PHE A C 1
ATOM 721 O O . PHE A 1 93 ? -0.130 -6.208 15.860 1.00 98.62 93 PHE A O 1
ATOM 728 N N . CYS A 1 94 ? 0.565 -6.167 13.729 1.00 98.69 94 CYS A N 1
ATOM 729 C CA . CYS A 1 94 ? -0.777 -6.361 13.170 1.00 98.69 94 CYS A CA 1
ATOM 730 C C . CYS A 1 94 ? -1.424 -7.662 13.654 1.00 98.69 94 CYS A C 1
ATOM 732 O O . CYS A 1 94 ? -2.602 -7.657 14.002 1.00 98.69 94 CYS A O 1
ATOM 734 N N . LYS A 1 95 ? -0.653 -8.757 13.725 1.00 98.06 95 LYS A N 1
ATOM 735 C CA . LYS A 1 95 ? -1.140 -10.039 14.251 1.00 98.06 95 LYS A CA 1
ATOM 736 C C . LYS A 1 95 ? -1.579 -9.918 15.712 1.00 98.06 95 LYS A C 1
ATOM 738 O O . LYS A 1 95 ? -2.685 -10.325 16.048 1.00 98.06 95 LYS A O 1
ATOM 743 N N . ASN A 1 96 ? -0.730 -9.348 16.568 1.00 98.06 96 ASN A N 1
ATOM 744 C CA . ASN A 1 96 ? -1.012 -9.224 18.001 1.00 98.06 96 ASN A CA 1
ATOM 745 C C . ASN A 1 96 ? -2.206 -8.304 18.286 1.00 98.06 96 ASN A C 1
ATOM 747 O O . ASN A 1 96 ? -2.949 -8.541 19.232 1.00 98.06 96 ASN A O 1
ATOM 751 N N . GLU A 1 97 ? -2.393 -7.271 17.464 1.00 98.31 97 GLU A N 1
ATOM 752 C CA . GLU A 1 97 ? -3.460 -6.281 17.627 1.00 98.31 97 GLU A CA 1
ATOM 753 C C . GLU A 1 97 ? -4.743 -6.616 16.849 1.00 98.31 97 GLU A C 1
ATOM 755 O O . GLU A 1 97 ? -5.712 -5.857 16.920 1.00 98.31 97 GLU A O 1
ATOM 760 N N . GLY A 1 98 ? -4.766 -7.728 16.104 1.00 97.50 98 GLY A N 1
ATOM 761 C CA . GLY A 1 98 ? -5.917 -8.146 15.299 1.00 97.50 98 GLY A CA 1
ATOM 762 C C . GLY A 1 98 ? -6.245 -7.198 14.139 1.00 97.50 98 GLY A C 1
ATOM 763 O O . GLY A 1 98 ? -7.410 -7.058 13.768 1.00 97.50 98 GLY A O 1
ATOM 764 N N . LEU A 1 99 ? -5.238 -6.526 13.575 1.00 98.56 99 LEU A N 1
ATOM 765 C CA . LEU A 1 99 ? -5.401 -5.547 12.500 1.00 98.56 99 LEU A CA 1
ATOM 766 C C . LEU A 1 99 ? -5.248 -6.193 11.123 1.00 98.56 99 LEU A C 1
ATOM 768 O O . LEU A 1 99 ? -4.321 -6.966 10.883 1.00 98.56 99 LEU A O 1
ATOM 772 N N . VAL A 1 100 ? -6.095 -5.792 10.173 1.00 98.75 100 VAL A N 1
ATOM 773 C CA . VAL A 1 100 ? -5.865 -6.092 8.753 1.00 98.75 100 VAL A CA 1
ATOM 774 C C . VAL A 1 100 ? -4.668 -5.282 8.254 1.00 98.75 100 VAL A C 1
ATOM 776 O O . VAL A 1 100 ? -4.651 -4.058 8.386 1.00 98.75 100 VAL A O 1
ATOM 779 N N . LEU A 1 101 ? -3.690 -5.938 7.631 1.00 98.88 101 LEU A N 1
ATOM 780 C CA . LEU A 1 101 ? -2.557 -5.263 7.003 1.00 98.88 101 LEU A CA 1
ATOM 781 C C . LEU A 1 101 ? -2.877 -4.940 5.539 1.00 98.88 101 LEU A C 1
ATOM 783 O O . LEU A 1 101 ? -3.098 -5.832 4.722 1.00 98.88 101 LEU A O 1
ATOM 787 N N . LEU A 1 102 ? -2.895 -3.653 5.201 1.00 98.88 102 LEU A N 1
ATOM 788 C CA . LEU A 1 102 ? -3.093 -3.142 3.847 1.00 98.88 102 LEU A CA 1
ATOM 789 C C . LEU A 1 102 ? -1.743 -2.665 3.293 1.00 98.88 102 LEU A C 1
ATOM 791 O O . LEU A 1 102 ? -1.309 -1.549 3.572 1.00 98.88 102 LEU A O 1
ATOM 795 N N . ALA A 1 103 ? -1.079 -3.523 2.524 1.00 98.75 103 ALA A N 1
ATOM 796 C CA . ALA A 1 103 ? 0.237 -3.281 1.946 1.00 98.75 103 ALA A CA 1
ATOM 797 C C . ALA A 1 103 ? 0.117 -2.666 0.542 1.00 98.75 103 ALA A C 1
ATOM 799 O O . ALA A 1 103 ? -0.184 -3.351 -0.434 1.00 98.75 103 ALA A O 1
ATOM 800 N N . ASP A 1 104 ? 0.349 -1.361 0.431 1.00 98.69 104 ASP A N 1
ATOM 801 C CA . ASP A 1 104 ? 0.393 -0.637 -0.839 1.00 98.69 104 ASP A CA 1
ATOM 802 C C . ASP A 1 104 ? 1.806 -0.693 -1.431 1.00 98.69 104 ASP A C 1
ATOM 804 O O . ASP A 1 104 ? 2.712 0.030 -1.007 1.00 98.69 104 ASP A O 1
ATOM 808 N N . GLU A 1 105 ? 1.988 -1.597 -2.394 1.00 98.56 105 GLU A N 1
ATOM 809 C CA . GLU A 1 105 ? 3.286 -1.983 -2.955 1.00 98.56 105 GLU A CA 1
ATOM 810 C C . GLU A 1 105 ? 3.428 -1.544 -4.422 1.00 98.56 105 GLU A C 1
ATOM 812 O O . GLU A 1 105 ? 4.207 -2.110 -5.196 1.00 98.56 105 GLU A O 1
ATOM 817 N N . VAL A 1 106 ? 2.682 -0.510 -4.833 1.00 97.81 106 VAL A N 1
ATOM 818 C CA . VAL A 1 106 ? 2.611 -0.073 -6.241 1.00 97.81 106 VAL A CA 1
ATOM 819 C C . VAL A 1 106 ? 3.931 0.467 -6.796 1.00 97.81 106 VAL A C 1
ATOM 821 O O . VAL A 1 106 ? 4.112 0.511 -8.007 1.00 97.81 106 VAL A O 1
ATOM 824 N N . TYR A 1 107 ? 4.865 0.886 -5.938 1.00 96.12 107 TYR A N 1
ATOM 825 C CA . TYR A 1 107 ? 6.187 1.385 -6.341 1.00 96.12 107 TYR A CA 1
ATOM 826 C C . TYR A 1 107 ? 7.297 0.328 -6.223 1.00 96.12 107 TYR A C 1
ATOM 828 O O . TYR A 1 107 ? 8.470 0.686 -6.249 1.00 96.12 107 TYR A O 1
ATOM 836 N N . GLN A 1 108 ? 6.972 -0.964 -6.096 1.00 96.62 108 GLN A N 1
ATOM 837 C CA . GLN A 1 108 ? 7.952 -2.025 -5.802 1.00 96.62 108 GLN A CA 1
ATOM 838 C C . GLN A 1 108 ? 9.142 -2.135 -6.778 1.00 96.62 108 GLN A C 1
ATOM 840 O O . GLN A 1 108 ? 10.214 -2.581 -6.380 1.00 96.62 108 GLN A O 1
ATOM 845 N N . GLU A 1 109 ? 8.994 -1.683 -8.028 1.00 94.12 109 GLU A N 1
ATOM 846 C CA . GLU A 1 109 ? 10.077 -1.654 -9.030 1.00 94.12 109 GLU A CA 1
ATOM 847 C C . GLU A 1 109 ? 10.879 -0.331 -9.034 1.00 94.12 109 GLU A C 1
ATOM 849 O O . GLU A 1 109 ? 11.863 -0.202 -9.757 1.00 94.12 109 GLU A O 1
ATOM 854 N N . ASN A 1 110 ? 10.475 0.680 -8.255 1.00 92.62 110 ASN A N 1
ATOM 855 C CA . ASN A 1 110 ? 11.095 2.011 -8.199 1.00 92.62 110 ASN A CA 1
ATOM 856 C C . ASN A 1 110 ? 12.064 2.147 -7.013 1.00 92.62 110 ASN A C 1
ATOM 858 O O . ASN A 1 110 ? 11.908 3.030 -6.169 1.00 92.62 110 ASN A O 1
ATOM 862 N N . ILE A 1 111 ? 13.076 1.282 -6.950 1.00 91.62 111 ILE A N 1
ATOM 863 C CA . ILE A 1 111 ? 14.096 1.300 -5.894 1.00 91.62 111 ILE A CA 1
ATOM 864 C C . ILE A 1 111 ? 15.389 1.899 -6.449 1.00 91.62 111 ILE A C 1
ATOM 866 O O . ILE A 1 111 ? 15.967 1.359 -7.387 1.00 91.62 111 ILE A O 1
ATOM 870 N N . TYR A 1 112 ? 15.834 3.027 -5.889 1.00 85.75 112 TYR A N 1
ATOM 871 C CA . TYR A 1 112 ? 16.989 3.775 -6.416 1.00 85.75 112 TYR A CA 1
ATOM 872 C C . TYR A 1 112 ? 18.207 3.801 -5.489 1.00 85.75 112 TYR A C 1
ATOM 874 O O . TYR A 1 112 ? 19.284 4.211 -5.918 1.00 85.75 112 TYR A O 1
ATOM 882 N N . ALA A 1 113 ? 18.035 3.446 -4.214 1.00 84.25 113 ALA A N 1
ATOM 883 C CA . ALA A 1 113 ? 19.127 3.398 -3.252 1.00 84.25 113 ALA A CA 1
ATOM 884 C C . ALA A 1 113 ? 19.823 2.035 -3.335 1.00 84.25 113 ALA A C 1
ATOM 886 O O . ALA A 1 113 ? 19.175 1.005 -3.166 1.00 84.25 113 ALA A O 1
ATOM 887 N N . ASP A 1 114 ? 21.139 2.039 -3.557 1.00 82.62 114 ASP A N 1
ATOM 888 C CA . ASP A 1 114 ? 21.926 0.825 -3.823 1.00 82.62 114 ASP A CA 1
ATOM 889 C C . ASP A 1 114 ? 21.901 -0.179 -2.649 1.00 82.62 114 ASP A C 1
ATOM 891 O O . ASP A 1 114 ? 22.046 -1.385 -2.841 1.00 82.62 114 ASP A O 1
ATOM 895 N N . ASN A 1 115 ? 21.678 0.306 -1.423 1.00 86.94 115 ASN A N 1
ATOM 896 C CA . ASN A 1 115 ? 21.615 -0.492 -0.196 1.00 86.94 115 ASN A CA 1
ATOM 897 C C . ASN A 1 115 ? 20.193 -0.924 0.207 1.00 86.94 115 ASN A C 1
ATOM 899 O O . ASN A 1 115 ? 20.017 -1.509 1.276 1.00 86.94 115 ASN A O 1
ATOM 903 N N . LYS A 1 116 ? 19.171 -0.617 -0.598 1.00 88.81 116 LYS A N 1
ATOM 904 C CA . LYS A 1 116 ? 17.775 -0.963 -0.315 1.00 88.81 116 LYS A CA 1
ATOM 905 C C . LYS A 1 116 ? 17.249 -1.927 -1.366 1.00 88.81 116 LYS A C 1
ATOM 907 O O . LYS A 1 116 ? 17.593 -1.854 -2.541 1.00 88.81 116 LYS A O 1
ATOM 912 N N . LYS A 1 117 ? 16.372 -2.827 -0.933 1.00 94.06 117 LYS A N 1
ATOM 913 C CA . LYS A 1 117 ? 15.640 -3.749 -1.800 1.00 94.06 117 LYS A CA 1
ATOM 914 C C . LYS A 1 117 ? 14.179 -3.741 -1.391 1.00 94.06 117 LYS A C 1
ATOM 916 O O . LYS A 1 117 ? 13.856 -3.463 -0.241 1.00 94.06 117 LYS A O 1
ATOM 921 N N . PHE A 1 118 ? 13.303 -4.021 -2.343 1.00 97.31 118 PHE A N 1
ATOM 922 C CA . PHE A 1 118 ? 11.902 -4.257 -2.040 1.00 97.31 118 PHE A CA 1
ATOM 923 C C . PHE A 1 118 ? 11.721 -5.678 -1.496 1.00 97.31 118 PHE A C 1
ATOM 925 O O . PHE A 1 118 ? 12.244 -6.642 -2.060 1.00 97.31 118 PHE A O 1
ATOM 932 N N . HIS A 1 119 ? 10.947 -5.803 -0.422 1.00 98.00 119 HIS A N 1
ATOM 933 C CA . HIS A 1 119 ? 10.482 -7.075 0.115 1.00 98.00 119 HIS A CA 1
ATOM 934 C C . HIS A 1 119 ? 8.966 -6.962 0.267 1.00 98.00 119 HIS A C 1
ATOM 936 O O . HIS A 1 119 ? 8.483 -6.055 0.947 1.00 98.00 119 HIS A O 1
ATOM 942 N N . SER A 1 120 ? 8.208 -7.858 -0.368 1.00 98.50 120 SER A N 1
ATOM 943 C CA . SER A 1 120 ? 6.753 -7.838 -0.223 1.00 98.50 120 SER A CA 1
ATOM 944 C C . SER A 1 120 ? 6.347 -8.260 1.183 1.00 98.50 120 SER A C 1
ATOM 946 O O . SER A 1 120 ? 6.930 -9.186 1.754 1.00 98.50 120 SER A O 1
ATOM 948 N N . PHE A 1 121 ? 5.301 -7.650 1.733 1.00 98.62 121 PHE A N 1
ATOM 949 C CA . PHE A 1 121 ? 4.740 -8.061 3.016 1.00 98.62 121 PHE A CA 1
ATOM 950 C C . PHE A 1 121 ? 4.297 -9.522 3.000 1.00 98.62 121 PHE A C 1
ATOM 952 O O . PHE A 1 121 ? 4.470 -10.212 3.999 1.00 98.62 121 PHE A O 1
ATOM 959 N N . LYS A 1 122 ? 3.844 -10.046 1.855 1.00 98.31 122 LYS A N 1
ATOM 960 C CA . LYS A 1 122 ? 3.564 -11.479 1.709 1.00 98.31 122 LYS A CA 1
ATOM 961 C C . LYS A 1 122 ? 4.798 -12.344 1.980 1.00 98.31 122 LYS A C 1
ATOM 963 O O . LYS A 1 122 ? 4.692 -13.340 2.693 1.00 98.31 122 LYS A O 1
ATOM 968 N N . LYS A 1 123 ? 5.969 -11.979 1.438 1.00 98.19 123 LYS A N 1
ATOM 969 C CA . LYS A 1 123 ? 7.227 -12.696 1.705 1.00 98.19 123 LYS A CA 1
ATOM 970 C C . LYS A 1 123 ? 7.539 -12.688 3.203 1.00 98.19 123 LYS A C 1
ATOM 972 O O . LYS A 1 123 ? 7.861 -13.743 3.735 1.00 98.19 123 LYS A O 1
ATOM 977 N N . ILE A 1 124 ? 7.387 -11.538 3.862 1.00 98.44 124 ILE A N 1
ATOM 978 C CA . ILE A 1 124 ? 7.647 -11.365 5.302 1.00 98.44 124 ILE A CA 1
ATOM 979 C C . ILE A 1 124 ? 6.683 -12.187 6.165 1.00 98.44 124 ILE A C 1
ATOM 981 O O . ILE A 1 124 ? 7.097 -12.887 7.085 1.00 98.44 124 ILE A O 1
ATOM 985 N N . VAL A 1 125 ? 5.387 -12.153 5.848 1.00 98.19 125 VAL A N 1
ATOM 986 C CA . VAL A 1 125 ? 4.366 -12.958 6.534 1.00 98.19 125 VAL A CA 1
ATOM 987 C C . VAL A 1 125 ? 4.693 -14.447 6.413 1.00 98.19 125 VAL A C 1
ATOM 989 O O . VAL A 1 125 ? 4.666 -15.170 7.407 1.00 98.19 125 VAL A O 1
ATOM 992 N N . ARG A 1 126 ? 5.064 -14.914 5.214 1.00 97.88 126 ARG A N 1
ATOM 993 C CA . ARG A 1 126 ? 5.406 -16.325 4.994 1.00 97.88 126 ARG A CA 1
ATOM 994 C C . ARG A 1 126 ? 6.740 -16.726 5.626 1.00 97.88 126 ARG A C 1
ATOM 996 O O . ARG A 1 126 ? 6.828 -17.843 6.126 1.00 97.88 126 ARG A O 1
ATOM 1003 N N . SER A 1 127 ? 7.746 -15.851 5.672 1.00 97.69 127 SER A N 1
ATOM 1004 C CA . SER A 1 127 ? 9.016 -16.155 6.353 1.00 97.69 127 SER A CA 1
ATOM 1005 C C . SER A 1 127 ? 8.877 -16.223 7.877 1.00 97.69 127 SER A C 1
ATOM 1007 O O . SER A 1 127 ? 9.623 -16.961 8.513 1.00 97.69 127 SER A O 1
ATOM 1009 N N . LEU A 1 128 ? 7.881 -15.545 8.462 1.00 97.25 128 LEU A N 1
ATOM 1010 C CA . LEU A 1 128 ? 7.489 -15.718 9.869 1.00 97.25 128 LEU A CA 1
ATOM 1011 C C . LEU A 1 128 ? 6.709 -17.017 10.146 1.00 97.25 128 LEU A C 1
ATOM 1013 O O . LEU A 1 128 ? 6.370 -17.285 11.298 1.00 97.25 128 LEU A O 1
ATOM 1017 N N . GLY A 1 129 ? 6.405 -17.814 9.117 1.00 96.69 129 GLY A N 1
ATOM 1018 C CA . GLY A 1 129 ? 5.618 -19.041 9.244 1.00 96.69 129 GLY A CA 1
ATOM 1019 C C . GLY A 1 129 ? 4.114 -18.807 9.402 1.00 96.69 129 GLY A C 1
ATOM 1020 O O . GLY A 1 129 ? 3.396 -19.737 9.752 1.00 96.69 129 GLY A O 1
ATOM 1021 N N . TYR A 1 130 ? 3.625 -17.588 9.154 1.00 95.75 130 TYR A N 1
ATOM 1022 C CA . TYR A 1 130 ? 2.202 -17.273 9.251 1.00 95.75 130 TYR A CA 1
ATOM 1023 C C . TYR A 1 130 ? 1.451 -17.732 7.998 1.00 95.75 130 TYR A C 1
ATOM 1025 O O . TYR A 1 130 ? 1.896 -17.507 6.867 1.00 95.75 130 TYR A O 1
ATOM 1033 N N . GLY A 1 131 ? 0.310 -18.383 8.213 1.00 89.69 131 GLY A N 1
ATOM 1034 C CA . GLY A 1 131 ? -0.565 -18.993 7.218 1.00 89.69 131 GLY A CA 1
ATOM 1035 C C . GLY A 1 131 ? -1.843 -18.193 6.953 1.00 89.69 131 GLY A C 1
ATOM 1036 O O . GLY A 1 131 ? -1.825 -16.966 6.889 1.00 89.69 131 GLY A O 1
ATOM 1037 N N . GLU A 1 132 ? -2.947 -18.905 6.723 1.00 87.25 132 GLU A N 1
ATOM 1038 C CA . GLU A 1 132 ? -4.270 -18.336 6.407 1.00 87.25 132 GLU A CA 1
ATOM 1039 C C . GLU A 1 132 ? -5.110 -17.979 7.645 1.00 87.25 132 GLU A C 1
ATOM 1041 O O . GLU A 1 132 ? -6.163 -17.366 7.505 1.00 87.25 132 GLU A O 1
ATOM 1046 N N . GLU A 1 133 ? -4.669 -18.344 8.847 1.00 88.62 133 GLU A N 1
ATOM 1047 C CA . GLU A 1 133 ? -5.414 -18.085 10.091 1.00 88.62 133 GLU A CA 1
ATOM 1048 C C . GLU A 1 133 ? -4.748 -17.016 10.970 1.00 88.62 133 GLU A C 1
ATOM 1050 O O . GLU A 1 133 ? -5.313 -16.591 11.971 1.00 88.62 133 GLU A O 1
ATOM 1055 N N . ASP A 1 134 ? -3.552 -16.556 10.594 1.00 92.06 134 ASP A N 1
ATOM 1056 C CA . ASP A 1 134 ? -2.712 -15.722 11.456 1.00 92.06 134 ASP A CA 1
ATOM 1057 C C . ASP A 1 134 ? -2.927 -14.215 11.288 1.00 92.06 134 ASP A C 1
ATOM 1059 O O . ASP A 1 134 ? -2.895 -13.477 12.271 1.00 92.06 134 ASP A O 1
ATOM 1063 N N . LEU A 1 135 ? -3.058 -13.738 10.046 1.00 94.50 135 LEU A N 1
ATOM 1064 C CA . LEU A 1 135 ? -3.111 -12.310 9.733 1.00 94.50 135 LEU A CA 1
ATOM 1065 C C . LEU A 1 135 ? -3.834 -12.070 8.401 1.00 94.50 135 LEU A C 1
ATOM 1067 O O . LEU A 1 135 ? -3.345 -12.526 7.361 1.00 94.50 135 LEU A O 1
ATOM 1071 N N . PRO A 1 136 ? -4.927 -11.288 8.386 1.00 98.06 136 PRO A N 1
ATOM 1072 C CA . PRO A 1 136 ? -5.492 -10.782 7.147 1.00 98.06 136 PRO A CA 1
ATOM 1073 C C . PRO A 1 136 ? -4.535 -9.775 6.495 1.00 98.06 136 PRO A C 1
ATOM 1075 O O . PRO A 1 136 ? -4.229 -8.727 7.065 1.00 98.06 136 PRO A O 1
ATOM 1078 N N . LEU A 1 137 ? -4.076 -10.087 5.284 1.00 98.69 137 LEU A N 1
ATOM 1079 C CA . LEU A 1 137 ? -3.186 -9.252 4.477 1.00 98.69 137 LEU A CA 1
ATOM 1080 C C . LEU A 1 137 ? -3.836 -8.981 3.120 1.00 98.69 137 LEU A C 1
ATOM 1082 O O . LEU A 1 137 ? -4.354 -9.892 2.470 1.00 98.69 137 LEU A O 1
ATOM 1086 N N . VAL A 1 138 ? -3.760 -7.725 2.687 1.00 98.81 138 VAL A N 1
ATOM 1087 C CA . VAL A 1 138 ? -4.126 -7.281 1.344 1.00 98.81 138 VAL A CA 1
ATOM 1088 C C . VAL A 1 138 ? -2.926 -6.564 0.734 1.00 98.81 138 VAL A C 1
ATOM 1090 O O . VAL A 1 138 ? -2.585 -5.471 1.182 1.00 98.81 138 VAL A O 1
ATOM 1093 N N . SER A 1 139 ? -2.303 -7.154 -0.284 1.00 98.75 139 SER A N 1
ATOM 1094 C CA . SER A 1 139 ? -1.211 -6.529 -1.044 1.00 98.75 139 SER A CA 1
ATOM 1095 C C . SER A 1 139 ? -1.743 -5.925 -2.338 1.00 98.75 139 SER A C 1
ATOM 1097 O O . SER A 1 139 ? -2.400 -6.625 -3.107 1.00 98.75 139 SER A O 1
ATOM 1099 N N . TYR A 1 140 ? -1.447 -4.653 -2.604 1.00 98.69 140 TYR A N 1
ATOM 1100 C CA . TYR A 1 140 ? -1.849 -3.943 -3.821 1.00 98.69 140 TYR A CA 1
ATOM 1101 C C . TYR A 1 140 ? -0.678 -3.768 -4.784 1.00 98.69 140 TYR A C 1
ATOM 1103 O O . TYR A 1 140 ? 0.407 -3.344 -4.388 1.00 98.69 140 TYR A O 1
ATOM 1111 N N . GLN A 1 141 ? -0.937 -4.004 -6.070 1.00 97.88 141 GLN A N 1
ATOM 1112 C CA . GLN A 1 141 ? -0.007 -3.720 -7.160 1.00 97.88 141 GLN A CA 1
ATOM 1113 C C . GLN A 1 141 ? -0.748 -3.112 -8.359 1.00 97.88 141 GLN A C 1
ATOM 1115 O O . GLN A 1 141 ? -1.917 -3.406 -8.618 1.00 97.88 141 GLN A O 1
ATOM 1120 N N . SER A 1 142 ? -0.078 -2.240 -9.112 1.00 97.38 142 SER A N 1
ATOM 1121 C CA . SER A 1 142 ? -0.643 -1.532 -10.260 1.00 97.38 142 SER A CA 1
ATOM 1122 C C . SER A 1 142 ? 0.328 -1.470 -11.429 1.00 97.38 142 SER A C 1
ATOM 1124 O O . SER A 1 142 ? 1.523 -1.296 -11.241 1.00 97.38 142 SER A O 1
ATOM 1126 N N . VAL A 1 143 ? -0.212 -1.472 -12.651 1.00 96.44 143 VAL A N 1
ATOM 1127 C CA . VAL A 1 143 ? 0.550 -1.218 -13.888 1.00 96.44 143 VAL A CA 1
ATOM 1128 C C . VAL A 1 143 ? 0.806 0.277 -14.136 1.00 96.44 143 VAL A C 1
ATOM 1130 O O . VAL A 1 143 ? 1.253 0.669 -15.202 1.00 96.44 143 VAL A O 1
ATOM 1133 N N . SER A 1 144 ? 0.494 1.154 -13.180 1.00 94.00 144 SER A N 1
ATOM 1134 C CA . SER A 1 144 ? 0.572 2.608 -13.395 1.00 94.00 144 SER A CA 1
ATOM 1135 C C . SER A 1 144 ? 1.939 3.224 -13.087 1.00 94.00 144 SER A C 1
ATOM 1137 O O . SER A 1 144 ? 2.152 4.393 -13.404 1.00 94.00 144 SER A O 1
ATOM 1139 N N . LYS A 1 145 ? 2.809 2.509 -12.367 1.00 92.31 145 LYS A N 1
ATOM 1140 C CA . LYS A 1 145 ? 4.076 3.018 -11.803 1.00 92.31 145 LYS A CA 1
ATOM 1141 C C . LYS A 1 145 ? 5.264 2.258 -12.401 1.00 92.31 145 LYS A C 1
ATOM 1143 O O . LYS A 1 145 ? 5.140 1.737 -13.495 1.00 92.31 145 LYS A O 1
ATOM 1148 N N . GLY A 1 146 ? 6.427 2.217 -11.758 1.00 90.81 146 GLY A N 1
ATOM 1149 C CA . GLY A 1 146 ? 7.565 1.453 -12.276 1.00 90.81 146 GLY A CA 1
ATOM 1150 C C . GLY A 1 146 ? 8.146 2.004 -13.578 1.00 90.81 146 GLY A C 1
ATOM 1151 O O . GLY A 1 146 ? 7.952 3.166 -13.932 1.00 90.81 146 GLY A O 1
ATOM 1152 N N . TYR A 1 147 ? 8.887 1.142 -14.271 1.00 90.31 147 TYR A N 1
ATOM 1153 C CA . TYR A 1 147 ? 9.413 1.400 -15.615 1.00 90.31 147 TYR A CA 1
ATOM 1154 C C . TYR A 1 147 ? 8.364 1.174 -16.712 1.00 90.31 147 TYR A C 1
ATOM 1156 O O . TYR A 1 147 ? 8.577 1.609 -17.835 1.00 90.31 147 TYR A O 1
ATOM 1164 N N . TYR A 1 148 ? 7.241 0.525 -16.388 1.00 92.06 148 TYR A N 1
ATOM 1165 C CA . TYR A 1 148 ? 6.124 0.328 -17.309 1.00 92.06 148 TYR A CA 1
ATOM 1166 C C . TYR A 1 148 ? 5.260 1.599 -17.431 1.00 92.06 148 TYR A C 1
ATOM 1168 O O . TYR A 1 148 ? 5.019 2.052 -18.538 1.00 92.06 148 TYR A O 1
ATOM 1176 N N . GLY A 1 149 ? 4.853 2.247 -16.329 1.00 88.44 149 GLY A N 1
ATOM 1177 C CA . GLY A 1 149 ? 4.280 3.608 -16.369 1.00 88.44 149 GLY A CA 1
ATOM 1178 C C . GLY A 1 149 ? 2.921 3.765 -17.075 1.00 88.44 149 GLY A C 1
ATOM 1179 O O . GLY A 1 149 ? 2.539 4.872 -17.447 1.00 88.44 149 GLY A O 1
ATOM 1180 N N . GLU A 1 150 ? 2.154 2.686 -17.223 1.00 92.75 150 GLU A N 1
ATOM 1181 C CA . GLU A 1 150 ? 0.958 2.594 -18.073 1.00 92.75 150 GLU A CA 1
ATOM 1182 C C . GLU A 1 150 ? -0.338 3.048 -17.367 1.00 92.75 150 GLU A C 1
ATOM 1184 O O . GLU A 1 150 ? -1.361 2.355 -17.329 1.00 92.75 150 GLU A O 1
ATOM 1189 N N . CYS A 1 151 ? -0.321 4.241 -16.766 1.00 89.12 151 CYS A N 1
ATOM 1190 C CA . CYS A 1 151 ? -1.407 4.722 -15.902 1.00 89.12 151 CYS A CA 1
ATOM 1191 C C . CYS A 1 151 ? -2.770 4.858 -16.610 1.00 89.12 151 CYS A C 1
ATOM 1193 O O . CYS A 1 151 ? -3.811 4.655 -15.976 1.00 89.12 151 CYS A O 1
ATOM 1195 N N . GLY A 1 152 ? -2.782 5.143 -17.917 1.00 93.06 152 GLY A N 1
ATOM 1196 C CA . GLY A 1 152 ? -3.996 5.231 -18.737 1.00 93.06 152 GLY A CA 1
ATOM 1197 C C . GLY A 1 152 ? -4.676 3.880 -18.984 1.00 93.06 152 GLY A C 1
ATOM 1198 O O . GLY A 1 152 ? -5.866 3.840 -19.280 1.00 93.06 152 GLY A O 1
ATOM 1199 N N . LYS A 1 153 ? -3.961 2.762 -18.804 1.00 94.31 153 LYS A N 1
ATOM 1200 C CA . LYS A 1 153 ? -4.489 1.403 -19.025 1.00 94.31 153 LYS A CA 1
ATOM 1201 C C . LYS A 1 153 ? -5.318 0.879 -17.852 1.00 94.31 153 LYS A C 1
ATOM 1203 O O . LYS A 1 153 ? -6.002 -0.132 -17.980 1.00 94.31 153 LYS A O 1
ATOM 1208 N N . ARG A 1 154 ? -5.277 1.570 -16.703 1.00 95.69 154 ARG A N 1
ATOM 1209 C CA . ARG A 1 154 ? -6.098 1.279 -15.511 1.00 95.69 154 ARG A CA 1
ATOM 1210 C C . ARG A 1 154 ? -6.034 -0.198 -15.082 1.00 95.69 154 ARG A C 1
ATOM 1212 O O . ARG A 1 154 ? -7.060 -0.794 -14.766 1.00 95.69 154 ARG A O 1
ATOM 1219 N N . GLY A 1 155 ? -4.834 -0.782 -15.097 1.00 97.25 155 GLY A N 1
ATOM 1220 C CA . GLY A 1 155 ? -4.572 -2.161 -14.675 1.00 97.25 155 GLY A CA 1
ATOM 1221 C C . GLY A 1 155 ? -3.956 -2.264 -13.274 1.00 97.25 155 GLY A C 1
ATOM 1222 O O . GLY A 1 155 ? -3.227 -1.381 -12.805 1.00 97.25 155 GLY A O 1
ATOM 1223 N N . GLY A 1 156 ? -4.239 -3.367 -12.595 1.00 97.31 156 GLY A N 1
ATOM 1224 C CA . GLY A 1 156 ? -3.722 -3.668 -11.266 1.00 97.31 156 GLY A CA 1
ATOM 1225 C C . GLY A 1 156 ? -4.456 -4.845 -10.646 1.00 97.31 156 GLY A C 1
ATOM 1226 O O . GLY A 1 156 ? -5.440 -5.334 -11.201 1.00 97.31 156 GLY A O 1
ATOM 1227 N N . TYR A 1 157 ? -3.975 -5.285 -9.493 1.00 98.12 157 TYR A N 1
ATOM 1228 C CA . TYR A 1 157 ? -4.601 -6.344 -8.720 1.00 98.12 157 TYR A CA 1
ATOM 1229 C C . TYR A 1 157 ? -4.397 -6.104 -7.225 1.00 98.12 157 TYR A C 1
ATOM 1231 O O . TYR A 1 157 ? -3.549 -5.313 -6.804 1.00 98.12 157 TYR A O 1
ATOM 1239 N N . MET A 1 158 ? -5.189 -6.814 -6.429 1.00 97.81 158 MET A N 1
ATOM 1240 C CA . MET A 1 158 ? -4.897 -7.028 -5.022 1.00 97.81 158 MET A CA 1
ATOM 1241 C C . MET A 1 158 ? -4.838 -8.527 -4.758 1.00 97.81 158 MET A C 1
ATOM 1243 O O . MET A 1 158 ? -5.639 -9.282 -5.309 1.00 97.81 158 MET A O 1
ATOM 1247 N N . GLU A 1 159 ? -3.904 -8.951 -3.922 1.00 98.06 159 GLU A N 1
ATOM 1248 C CA . GLU A 1 159 ? -3.874 -10.303 -3.383 1.00 98.06 159 GLU A CA 1
ATOM 1249 C C . GLU A 1 159 ? -4.383 -10.287 -1.944 1.00 98.06 159 GLU A C 1
ATOM 1251 O O . GLU A 1 159 ? -3.983 -9.422 -1.166 1.00 98.06 159 GLU A O 1
ATOM 1256 N N . ILE A 1 160 ? -5.250 -11.242 -1.597 1.00 97.50 160 ILE A N 1
ATOM 1257 C CA . ILE A 1 160 ? -5.807 -11.391 -0.251 1.00 97.50 160 ILE A CA 1
ATOM 1258 C C . ILE A 1 160 ? -5.415 -12.740 0.364 1.00 97.50 160 ILE A C 1
ATOM 1260 O O . ILE A 1 160 ? -5.623 -13.797 -0.233 1.00 97.50 160 ILE A O 1
ATOM 1264 N N . THR A 1 161 ? -4.909 -12.716 1.591 1.00 97.44 161 THR A N 1
ATOM 1265 C CA . THR A 1 161 ? -4.623 -13.907 2.411 1.00 97.44 161 THR A CA 1
ATOM 1266 C C . THR A 1 161 ? -5.131 -13.677 3.823 1.00 97.44 161 THR A C 1
ATOM 1268 O O . THR A 1 161 ? -5.253 -12.526 4.238 1.00 97.44 161 THR A O 1
ATOM 1271 N N . GLY A 1 162 ? -5.413 -14.734 4.581 1.00 96.75 162 GLY A N 1
ATOM 1272 C CA . GLY A 1 162 ? -5.814 -14.550 5.978 1.00 96.75 162 GLY A CA 1
ATOM 1273 C C . GLY A 1 162 ? -7.288 -14.182 6.177 1.00 96.75 162 GLY A C 1
ATOM 1274 O O . GLY A 1 162 ? -7.659 -13.655 7.219 1.00 96.75 162 GLY A O 1
ATOM 1275 N N . PHE A 1 163 ? -8.130 -14.397 5.160 1.00 96.81 163 PHE A N 1
ATOM 1276 C CA . PHE A 1 163 ? -9.571 -14.139 5.215 1.00 96.81 163 PHE A CA 1
ATOM 1277 C C . PHE A 1 163 ? -10.342 -15.451 5.073 1.00 96.81 163 PHE A C 1
ATOM 1279 O O . PHE A 1 163 ? -10.094 -16.222 4.141 1.00 96.81 163 PHE A O 1
ATOM 1286 N N . SER A 1 164 ? -11.315 -15.680 5.957 1.00 96.00 164 SER A N 1
ATOM 1287 C CA . SER A 1 164 ? -12.186 -16.857 5.892 1.00 96.00 164 SER A CA 1
ATOM 1288 C C . SER A 1 164 ? -13.029 -16.871 4.611 1.00 96.00 164 SER A C 1
ATOM 1290 O O . SER A 1 164 ? -13.276 -15.829 3.994 1.00 96.00 164 SER A O 1
ATOM 1292 N N . ALA A 1 165 ? -13.496 -18.055 4.203 1.00 96.25 165 ALA A N 1
ATOM 1293 C CA . ALA A 1 165 ? -14.303 -18.207 2.990 1.00 96.25 165 ALA A CA 1
ATOM 1294 C C . ALA A 1 165 ? -15.544 -17.281 2.956 1.00 96.25 165 ALA A C 1
ATOM 1296 O O . ALA A 1 165 ? -15.705 -16.585 1.953 1.00 96.25 165 ALA A O 1
ATOM 1297 N N . PRO A 1 166 ? -16.334 -17.125 4.042 1.00 97.00 166 PRO A N 1
ATOM 1298 C CA . PRO A 1 166 ? -17.464 -16.190 4.040 1.00 97.00 166 PRO A CA 1
ATOM 1299 C C . PRO A 1 166 ? -17.057 -14.725 3.823 1.00 97.00 166 PRO A C 1
ATOM 1301 O O . PRO A 1 166 ? -17.779 -13.965 3.179 1.00 97.00 166 PRO A O 1
ATOM 1304 N N . VAL A 1 167 ? -15.888 -14.303 4.324 1.00 96.69 167 VAL A N 1
ATOM 1305 C CA . VAL A 1 167 ? -15.379 -12.939 4.092 1.00 96.69 167 VAL A CA 1
ATOM 1306 C C . VAL A 1 167 ? -14.916 -12.773 2.643 1.00 96.69 167 VAL A C 1
ATOM 1308 O O . VAL A 1 167 ? -15.204 -11.750 2.018 1.00 96.69 167 VAL A O 1
ATOM 1311 N N . ARG A 1 168 ? -14.261 -13.792 2.072 1.00 97.00 168 ARG A N 1
ATOM 1312 C CA . ARG A 1 168 ? -13.884 -13.816 0.648 1.00 97.00 168 ARG A CA 1
ATOM 1313 C C . ARG A 1 168 ? -15.102 -13.709 -0.271 1.00 97.00 168 ARG A C 1
ATOM 1315 O O . ARG A 1 168 ? -15.042 -12.982 -1.259 1.00 97.00 168 ARG A O 1
ATOM 1322 N N . GLU A 1 169 ? -16.216 -14.346 0.076 1.00 97.81 169 GLU A N 1
ATOM 1323 C CA . GLU A 1 169 ? -17.479 -14.213 -0.661 1.00 97.81 169 GLU A CA 1
ATOM 1324 C C . GLU A 1 169 ? -18.030 -12.781 -0.626 1.00 97.81 169 GLU A C 1
ATOM 1326 O O . GLU A 1 169 ? -18.503 -12.288 -1.650 1.00 97.81 169 GLU A O 1
ATOM 1331 N N . GLN A 1 170 ? -17.918 -12.065 0.500 1.00 97.94 170 GLN A N 1
ATOM 1332 C CA . GLN A 1 170 ? -18.314 -10.649 0.553 1.00 97.94 170 GLN A CA 1
ATOM 1333 C C . GLN A 1 170 ? -17.399 -9.759 -0.297 1.00 97.94 170 GLN A C 1
ATOM 1335 O O . GLN A 1 170 ? -17.882 -8.841 -0.965 1.00 97.94 170 GLN A O 1
ATOM 1340 N N . ILE A 1 171 ? -16.093 -10.049 -0.330 1.00 97.31 171 ILE A N 1
ATOM 1341 C CA . ILE A 1 171 ? -15.147 -9.364 -1.227 1.00 97.31 171 ILE A CA 1
ATOM 1342 C C . ILE A 1 171 ? -15.554 -9.584 -2.687 1.00 97.31 171 ILE A C 1
ATOM 1344 O O . ILE A 1 171 ? -15.656 -8.617 -3.446 1.00 97.31 171 ILE A O 1
ATOM 1348 N N . TYR A 1 172 ? -15.832 -10.834 -3.064 1.00 96.81 172 TYR A N 1
ATOM 1349 C CA . TYR A 1 172 ? -16.289 -11.183 -4.406 1.00 96.81 172 TYR A CA 1
ATOM 1350 C C . TYR A 1 172 ? -17.604 -10.480 -4.760 1.00 96.81 172 TYR A C 1
ATOM 1352 O O . TYR A 1 172 ? -17.707 -9.864 -5.821 1.00 96.81 172 TYR A O 1
ATOM 1360 N N . LYS A 1 173 ? -18.583 -10.489 -3.848 1.00 96.88 173 LYS A N 1
ATOM 1361 C CA . LYS A 1 173 ? -19.879 -9.829 -4.034 1.00 96.88 173 LYS A CA 1
ATOM 1362 C C . LYS A 1 173 ? -19.712 -8.349 -4.373 1.00 96.88 173 LYS A C 1
ATOM 1364 O O . LYS A 1 173 ? -20.284 -7.896 -5.359 1.00 96.88 173 LYS A O 1
ATOM 1369 N N . ILE A 1 174 ? -18.895 -7.608 -3.622 1.00 96.25 174 ILE A N 1
ATOM 1370 C CA . ILE A 1 174 ? -18.644 -6.182 -3.898 1.00 96.25 174 ILE A CA 1
ATOM 1371 C C . ILE A 1 174 ? -17.915 -5.990 -5.229 1.00 96.25 174 ILE A C 1
ATOM 1373 O O . ILE A 1 174 ? -18.289 -5.114 -6.006 1.00 96.25 174 ILE A O 1
ATOM 1377 N N . ALA A 1 175 ? -16.900 -6.808 -5.519 1.00 95.06 175 ALA A N 1
ATOM 1378 C CA . ALA A 1 175 ? -16.175 -6.722 -6.786 1.00 95.06 175 ALA A CA 1
ATOM 1379 C C . ALA A 1 175 ? -17.099 -6.961 -7.996 1.00 95.06 175 ALA A C 1
ATOM 1381 O O . ALA A 1 175 ? -16.995 -6.252 -8.997 1.00 95.06 175 ALA A O 1
ATOM 1382 N N . SER A 1 176 ? -18.041 -7.901 -7.875 1.00 95.62 176 SER A N 1
ATOM 1383 C CA . SER A 1 176 ? -18.963 -8.287 -8.949 1.00 95.62 176 SER A CA 1
ATOM 1384 C C . SER A 1 176 ? -19.990 -7.211 -9.323 1.00 95.62 176 SER A C 1
ATOM 1386 O O . SER A 1 176 ? -20.518 -7.247 -10.432 1.00 95.62 176 SER A O 1
ATOM 1388 N N . VAL A 1 177 ? -20.231 -6.212 -8.459 1.00 95.94 177 VAL A N 1
ATOM 1389 C CA . VAL A 1 177 ? -21.148 -5.088 -8.750 1.00 95.94 177 VAL A CA 1
ATOM 1390 C C . VAL A 1 177 ? -20.720 -4.331 -10.010 1.00 95.94 177 VAL A C 1
ATOM 1392 O O . VAL A 1 177 ? -21.565 -3.868 -10.768 1.00 95.94 177 VAL A O 1
ATOM 1395 N N . ASN A 1 178 ? -19.412 -4.247 -10.266 1.00 93.56 178 ASN A N 1
ATOM 1396 C CA . ASN A 1 178 ? -18.858 -3.579 -11.446 1.00 93.56 178 ASN A CA 1
ATOM 1397 C C . ASN A 1 178 ? -18.575 -4.546 -12.610 1.00 93.56 178 ASN A C 1
ATOM 1399 O O . ASN A 1 178 ? -17.861 -4.177 -13.539 1.00 93.56 178 ASN A O 1
ATOM 1403 N N . LEU A 1 179 ? -19.110 -5.773 -12.560 1.00 94.88 179 LEU A N 1
ATOM 1404 C CA . LEU A 1 179 ? -18.860 -6.885 -13.485 1.00 94.88 179 LEU A CA 1
ATOM 1405 C C . LEU A 1 179 ? -17.399 -7.359 -13.482 1.00 94.88 179 LEU A C 1
ATOM 1407 O O . LEU A 1 179 ? -17.089 -8.418 -12.942 1.00 94.88 179 LEU A O 1
ATOM 1411 N N . CYS A 1 180 ? -16.498 -6.586 -14.086 1.00 95.81 180 CYS A N 1
ATOM 1412 C CA . CYS A 1 180 ? -15.063 -6.846 -14.119 1.00 95.81 180 CYS A CA 1
ATOM 1413 C C . CYS A 1 180 ? -14.282 -5.562 -14.443 1.00 95.81 180 CYS A C 1
ATOM 1415 O O . CYS A 1 180 ? -14.832 -4.573 -14.926 1.00 95.81 180 CYS A O 1
ATOM 1417 N N . SER A 1 181 ? -12.974 -5.570 -14.184 1.00 96.81 181 SER A N 1
ATOM 1418 C CA . SER A 1 181 ? -12.082 -4.510 -14.663 1.00 96.81 181 SER A CA 1
ATOM 1419 C C . SER A 1 181 ? -11.845 -4.634 -16.172 1.00 96.81 181 SER A C 1
ATOM 1421 O O . SER A 1 181 ? -12.055 -5.688 -16.769 1.00 96.81 181 SER A O 1
ATOM 1423 N N . ASN A 1 182 ? -11.371 -3.562 -16.809 1.00 97.50 182 ASN A N 1
ATOM 1424 C CA . ASN A 1 182 ? -11.115 -3.567 -18.249 1.00 97.50 182 ASN A CA 1
ATOM 1425 C C . ASN A 1 182 ? -10.074 -4.637 -18.657 1.00 97.50 182 ASN A C 1
ATOM 1427 O O . ASN A 1 182 ? -9.040 -4.798 -18.005 1.00 97.50 182 ASN A O 1
ATOM 1431 N N . ILE A 1 183 ? -10.336 -5.348 -19.759 1.00 98.00 183 ILE A N 1
ATOM 1432 C CA . ILE A 1 183 ? -9.533 -6.506 -20.190 1.00 98.00 183 ILE A CA 1
ATOM 1433 C C . ILE A 1 183 ? -8.104 -6.112 -20.576 1.00 98.00 183 ILE A C 1
ATOM 1435 O O . ILE A 1 183 ? -7.162 -6.823 -20.238 1.00 98.00 183 ILE A O 1
ATOM 1439 N N . THR A 1 184 ? -7.908 -4.960 -21.223 1.00 97.94 184 THR A N 1
ATOM 1440 C CA . THR A 1 184 ? -6.567 -4.470 -21.580 1.00 97.94 184 THR A CA 1
ATOM 1441 C C . THR A 1 184 ? -5.680 -4.300 -20.345 1.00 97.94 184 THR A C 1
ATOM 1443 O O . THR A 1 184 ? -4.524 -4.715 -20.354 1.00 97.94 184 THR A O 1
ATOM 1446 N N . GLY A 1 185 ? -6.224 -3.750 -19.259 1.00 97.69 185 GLY A N 1
ATOM 1447 C CA . GLY A 1 185 ? -5.539 -3.610 -17.980 1.00 97.69 185 GLY A CA 1
ATOM 1448 C C . GLY A 1 185 ? -5.244 -4.951 -17.308 1.00 97.69 185 GLY A C 1
ATOM 1449 O O . GLY A 1 185 ? -4.193 -5.085 -16.685 1.00 97.69 185 GLY A O 1
ATOM 1450 N N . GLN A 1 186 ? -6.123 -5.950 -17.460 1.00 98.12 186 GLN A N 1
ATOM 1451 C CA . GLN A 1 186 ? -5.885 -7.313 -16.964 1.00 98.12 186 GLN A CA 1
ATOM 1452 C C . GLN A 1 186 ? -4.749 -8.012 -17.725 1.00 98.12 186 GLN A C 1
ATOM 1454 O O . GLN A 1 186 ? -3.831 -8.544 -17.101 1.00 98.12 186 GLN A O 1
ATOM 1459 N N . ILE A 1 187 ? -4.767 -7.956 -19.063 1.00 98.19 187 ILE A N 1
ATOM 1460 C CA . ILE A 1 187 ? -3.694 -8.495 -19.915 1.00 98.19 187 ILE A CA 1
ATOM 1461 C C . ILE A 1 187 ? -2.365 -7.840 -19.543 1.00 98.19 187 ILE A C 1
ATOM 1463 O O . ILE A 1 187 ? -1.370 -8.525 -19.317 1.00 98.19 187 ILE A O 1
ATOM 1467 N N . LEU A 1 188 ? -2.356 -6.514 -19.411 1.00 97.50 188 LEU A N 1
ATOM 1468 C CA . LEU A 1 188 ? -1.148 -5.782 -19.063 1.00 97.50 188 LEU A CA 1
ATOM 1469 C C . LEU A 1 188 ? -0.627 -6.143 -17.669 1.00 97.50 188 LEU A C 1
ATOM 1471 O O . LEU A 1 188 ? 0.577 -6.303 -17.499 1.00 97.50 188 LEU A O 1
ATOM 1475 N N . ALA A 1 189 ? -1.508 -6.330 -16.682 1.00 97.25 189 ALA A N 1
ATOM 1476 C CA . ALA A 1 189 ? -1.098 -6.798 -15.360 1.00 97.25 189 ALA A CA 1
ATOM 1477 C C . ALA A 1 189 ? -0.411 -8.171 -15.441 1.00 97.25 189 ALA A C 1
ATOM 1479 O O . ALA A 1 189 ? 0.626 -8.369 -14.809 1.00 97.25 189 ALA A O 1
ATOM 1480 N N . SER A 1 190 ? -0.927 -9.085 -16.270 1.00 97.62 190 SER A N 1
ATOM 1481 C CA . SER A 1 190 ? -0.284 -10.381 -16.509 1.00 97.62 190 SER A CA 1
ATOM 1482 C C . SER A 1 190 ? 1.087 -10.242 -17.176 1.00 97.62 190 SER A C 1
ATOM 1484 O O . SER A 1 190 ? 2.005 -10.959 -16.788 1.00 97.62 190 SER A O 1
ATOM 1486 N N . LEU A 1 191 ? 1.244 -9.338 -18.147 1.00 96.69 191 LEU A N 1
ATOM 1487 C CA . LEU A 1 191 ? 2.522 -9.104 -18.831 1.00 96.69 191 LEU A CA 1
ATOM 1488 C C . LEU A 1 191 ? 3.578 -8.506 -17.892 1.00 96.69 191 LEU A C 1
ATOM 1490 O O . LEU A 1 191 ? 4.725 -8.939 -17.909 1.00 96.69 191 LEU A O 1
ATOM 1494 N N . VAL A 1 192 ? 3.194 -7.557 -17.031 1.00 95.88 192 VAL A N 1
ATOM 1495 C CA . VAL A 1 192 ? 4.116 -6.965 -16.043 1.00 95.88 192 VAL A CA 1
ATOM 1496 C C . VAL A 1 192 ? 4.585 -8.014 -15.027 1.00 95.88 192 VAL A C 1
ATOM 1498 O O . VAL A 1 192 ? 5.742 -7.985 -14.615 1.00 95.88 192 VAL A O 1
ATOM 1501 N N . MET A 1 193 ? 3.718 -8.956 -14.640 1.00 95.62 193 MET A N 1
ATOM 1502 C CA . MET A 1 193 ? 4.066 -10.036 -13.703 1.00 95.62 193 MET A CA 1
ATOM 1503 C C . MET A 1 193 ? 4.804 -11.214 -14.356 1.00 95.62 193 MET A C 1
ATOM 1505 O O . MET A 1 193 ? 5.395 -12.029 -13.650 1.00 95.62 193 MET A O 1
ATOM 1509 N N . ASN A 1 194 ? 4.786 -11.316 -15.685 1.00 96.44 194 ASN A N 1
ATOM 1510 C CA . ASN A 1 194 ? 5.476 -12.357 -16.443 1.00 96.44 194 ASN A CA 1
ATOM 1511 C C . ASN A 1 194 ? 6.240 -11.735 -17.629 1.00 96.44 194 ASN A C 1
ATOM 1513 O O . ASN A 1 194 ? 5.849 -11.934 -18.783 1.00 96.44 194 ASN A O 1
ATOM 1517 N N . PRO A 1 195 ? 7.294 -10.943 -17.352 1.00 95.94 195 PRO A N 1
ATOM 1518 C CA . PRO A 1 195 ? 8.077 -10.290 -18.394 1.00 95.94 195 PRO A CA 1
ATOM 1519 C C . PRO A 1 195 ? 8.866 -11.310 -19.236 1.00 95.94 195 PRO A C 1
ATOM 1521 O O . PRO A 1 195 ? 9.020 -12.461 -18.811 1.00 95.94 195 PRO A O 1
ATOM 1524 N N . PRO A 1 196 ? 9.429 -10.892 -20.391 1.00 97.25 196 PRO A N 1
ATOM 1525 C CA . PRO A 1 196 ? 10.309 -11.740 -21.190 1.00 97.25 196 PRO A CA 1
ATOM 1526 C C . PRO A 1 196 ? 11.410 -12.394 -20.344 1.00 97.25 196 PRO A C 1
ATOM 1528 O O . PRO A 1 196 ? 12.006 -11.758 -19.466 1.00 97.25 196 PRO A O 1
ATOM 1531 N N . LYS A 1 197 ? 11.686 -13.669 -20.611 1.00 96.62 197 LYS A N 1
ATOM 1532 C CA . LYS A 1 197 ? 12.726 -14.474 -19.959 1.00 96.62 197 LYS A CA 1
ATOM 1533 C C . LYS A 1 197 ? 14.008 -14.430 -20.773 1.00 96.62 197 LYS A C 1
ATOM 1535 O O . LYS A 1 197 ? 13.967 -14.193 -21.967 1.00 96.62 197 LYS A O 1
ATOM 1540 N N . ALA A 1 198 ? 15.144 -14.759 -20.160 1.00 95.62 198 ALA A N 1
ATOM 1541 C CA . ALA A 1 198 ? 16.448 -14.738 -20.836 1.00 95.62 198 ALA A CA 1
ATOM 1542 C C . ALA A 1 198 ? 16.536 -15.606 -22.111 1.00 95.62 198 ALA A C 1
ATOM 1544 O O . ALA A 1 198 ? 17.420 -15.382 -22.930 1.00 95.62 198 ALA A O 1
ATOM 1545 N N . SER A 1 199 ? 15.640 -16.584 -22.267 1.00 95.88 199 SER A N 1
ATOM 1546 C CA . SER A 1 199 ? 15.506 -17.428 -23.457 1.00 95.88 199 SER A CA 1
ATOM 1547 C C . SER A 1 199 ? 14.778 -16.764 -24.630 1.00 95.88 199 SER A C 1
ATOM 1549 O O . SER A 1 199 ? 14.862 -17.274 -25.742 1.00 95.88 199 SER A O 1
ATOM 1551 N N . ASP A 1 200 ? 14.032 -15.686 -24.390 1.00 96.88 200 ASP A N 1
ATOM 1552 C CA . ASP A 1 200 ? 13.145 -15.075 -25.379 1.00 96.88 200 ASP A CA 1
ATOM 1553 C C . ASP A 1 200 ? 13.900 -14.036 -26.219 1.00 96.88 200 ASP A C 1
ATOM 1555 O O . ASP A 1 200 ? 14.705 -13.262 -25.696 1.00 96.88 200 ASP A O 1
ATOM 1559 N N . GLU A 1 201 ? 13.594 -13.955 -27.516 1.00 97.00 201 GLU A N 1
ATOM 1560 C CA . GLU A 1 201 ? 14.262 -13.032 -28.451 1.00 97.00 201 GLU A CA 1
ATOM 1561 C C . GLU A 1 201 ? 14.149 -11.559 -28.017 1.00 97.00 201 GLU A C 1
ATOM 1563 O O . GLU A 1 201 ? 15.095 -10.783 -28.150 1.00 97.00 201 GLU A O 1
ATOM 1568 N N . SER A 1 202 ? 13.011 -11.173 -27.432 1.00 97.25 202 SER A N 1
ATOM 1569 C CA . SER A 1 202 ? 12.746 -9.805 -26.974 1.00 97.25 202 SER A CA 1
ATOM 1570 C C . SER A 1 202 ? 13.385 -9.461 -25.625 1.00 97.25 202 SER A C 1
ATOM 1572 O O . SER A 1 202 ? 13.246 -8.332 -25.157 1.00 97.25 202 SER A O 1
ATOM 1574 N N . TYR A 1 203 ? 14.056 -10.402 -24.951 1.00 97.88 203 TYR A N 1
ATOM 1575 C CA . TYR A 1 203 ? 14.600 -10.163 -23.612 1.00 97.88 203 TYR A CA 1
ATOM 1576 C C . TYR A 1 203 ? 15.671 -9.081 -23.591 1.00 97.88 203 TYR A C 1
ATOM 1578 O O . TYR A 1 203 ? 15.682 -8.239 -22.694 1.00 97.88 203 TYR A O 1
ATOM 1586 N N . ALA A 1 204 ? 16.573 -9.101 -24.573 1.00 97.94 204 ALA A N 1
ATOM 1587 C CA . ALA A 1 204 ? 17.691 -8.169 -24.618 1.00 97.94 204 ALA A CA 1
ATOM 1588 C C . ALA A 1 204 ? 17.211 -6.716 -24.765 1.00 97.94 204 ALA A C 1
ATOM 1590 O O . ALA A 1 204 ? 17.672 -5.849 -24.021 1.00 97.94 204 ALA A O 1
ATOM 1591 N N . SER A 1 205 ? 16.251 -6.460 -25.663 1.00 98.12 205 SER A N 1
ATOM 1592 C CA . SER A 1 205 ? 15.655 -5.130 -25.838 1.00 98.12 205 SER A CA 1
ATOM 1593 C C . SER A 1 205 ? 14.855 -4.708 -24.609 1.00 98.12 205 SER A C 1
ATOM 1595 O O . SER A 1 205 ? 15.105 -3.636 -24.063 1.00 98.12 205 SER A O 1
ATOM 1597 N N . TYR A 1 206 ? 13.984 -5.585 -24.100 1.00 97.56 206 TYR A N 1
ATOM 1598 C CA . TYR A 1 206 ? 13.211 -5.343 -22.880 1.00 97.56 206 TYR A CA 1
ATOM 1599 C C . TYR A 1 206 ? 14.106 -4.964 -21.691 1.00 97.56 206 TYR A C 1
ATOM 1601 O O . TYR A 1 206 ? 13.837 -3.994 -20.979 1.00 97.56 206 TYR A O 1
ATOM 1609 N N . LYS A 1 207 ? 15.196 -5.709 -21.475 1.00 97.50 207 LYS A N 1
ATOM 1610 C CA . LYS A 1 207 ? 16.130 -5.453 -20.378 1.00 97.50 207 LYS A CA 1
ATOM 1611 C C . LYS A 1 207 ? 16.848 -4.118 -20.554 1.00 97.50 207 LYS A C 1
ATOM 1613 O O . LYS A 1 207 ? 16.934 -3.358 -19.594 1.00 97.50 207 LYS A O 1
ATOM 1618 N N . ALA A 1 208 ? 17.323 -3.814 -21.762 1.00 98.00 208 ALA A N 1
ATOM 1619 C CA . ALA A 1 208 ? 17.981 -2.543 -22.051 1.00 98.00 208 ALA A CA 1
ATOM 1620 C C . ALA A 1 208 ? 17.051 -1.342 -21.799 1.00 98.00 208 ALA A C 1
ATOM 1622 O O . ALA A 1 208 ? 17.472 -0.352 -21.197 1.00 98.00 208 ALA A O 1
ATOM 1623 N N . GLU A 1 209 ? 15.780 -1.443 -22.195 1.00 97.69 209 GLU A N 1
ATOM 1624 C CA . GLU A 1 209 ? 14.763 -0.419 -21.936 1.00 97.69 209 GLU A CA 1
ATOM 1625 C C . GLU A 1 209 ? 14.471 -0.274 -20.440 1.00 97.69 209 GLU A C 1
ATOM 1627 O O . GLU A 1 209 ? 14.550 0.835 -19.903 1.00 97.69 209 GLU A O 1
ATOM 1632 N N . LYS A 1 210 ? 14.201 -1.389 -19.745 1.00 95.94 210 LYS A N 1
ATOM 1633 C CA . LYS A 1 210 ? 13.962 -1.409 -18.295 1.00 95.94 210 LYS A CA 1
ATOM 1634 C C . LYS A 1 210 ? 15.115 -0.750 -17.538 1.00 95.94 210 LYS A C 1
ATOM 1636 O O . LYS A 1 210 ? 14.891 0.183 -16.761 1.00 95.94 210 LYS A O 1
ATOM 1641 N N . ASP A 1 211 ? 16.337 -1.217 -17.774 1.00 95.88 211 ASP A N 1
ATOM 1642 C CA . ASP A 1 211 ? 17.529 -0.749 -17.068 1.00 95.88 211 ASP A CA 1
ATOM 1643 C C . ASP A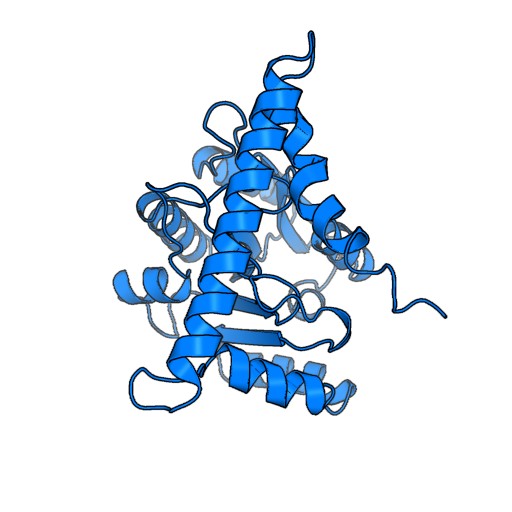 1 211 ? 17.803 0.729 -17.392 1.00 95.88 211 ASP A C 1
ATOM 1645 O O . ASP A 1 211 ? 18.088 1.522 -16.492 1.00 95.88 211 ASP A O 1
ATOM 1649 N N . GLY A 1 212 ? 17.624 1.141 -18.653 1.00 97.12 212 GLY A N 1
ATOM 1650 C CA . GLY A 1 212 ? 17.763 2.533 -19.082 1.00 97.12 212 GLY A CA 1
ATOM 1651 C C . GLY A 1 212 ? 16.756 3.480 -18.417 1.00 97.12 212 GLY A C 1
ATOM 1652 O O . GLY A 1 212 ? 17.132 4.559 -17.940 1.00 97.12 212 GLY A O 1
ATOM 1653 N N . ILE A 1 213 ? 15.484 3.080 -18.326 1.00 94.25 213 ILE A N 1
ATOM 1654 C CA . ILE A 1 213 ? 14.424 3.864 -17.673 1.00 94.25 213 ILE A CA 1
ATOM 1655 C C . ILE A 1 213 ? 14.709 4.009 -16.176 1.00 94.25 213 ILE A C 1
ATOM 1657 O O . ILE A 1 213 ? 14.666 5.126 -15.645 1.00 94.25 213 ILE A O 1
ATOM 1661 N N . LEU A 1 214 ? 15.041 2.909 -15.495 1.00 92.12 214 LEU A N 1
ATOM 1662 C CA . LEU A 1 214 ? 15.341 2.915 -14.062 1.00 92.12 214 LEU A CA 1
ATOM 1663 C C . LEU A 1 214 ? 16.600 3.732 -13.749 1.00 92.12 214 LEU A C 1
ATOM 1665 O O . LEU A 1 214 ? 16.572 4.563 -12.838 1.00 92.12 214 LEU A O 1
ATOM 1669 N N . ALA A 1 215 ? 17.662 3.597 -14.546 1.00 93.19 215 ALA A N 1
ATOM 1670 C CA . ALA A 1 215 ? 18.867 4.415 -14.417 1.00 93.19 215 ALA A CA 1
ATOM 1671 C C . ALA A 1 215 ? 18.564 5.909 -14.620 1.00 93.19 215 ALA A C 1
ATOM 1673 O O . ALA A 1 215 ? 19.051 6.765 -13.874 1.00 93.19 215 ALA A O 1
ATOM 1674 N N . SER A 1 216 ? 17.711 6.245 -15.592 1.00 92.75 216 SER A N 1
ATOM 1675 C CA . SER A 1 216 ? 17.273 7.622 -15.831 1.00 92.75 216 SER A CA 1
ATOM 1676 C C . SER A 1 216 ? 16.462 8.188 -14.659 1.00 92.75 216 SER A C 1
ATOM 1678 O O . SER A 1 216 ? 16.670 9.338 -14.255 1.00 92.75 216 SER A O 1
ATOM 1680 N N . LEU A 1 217 ? 15.557 7.398 -14.073 1.00 89.88 217 LEU A N 1
ATOM 1681 C CA . LEU A 1 217 ? 14.801 7.771 -12.873 1.00 89.88 217 LEU A CA 1
ATOM 1682 C C . LEU A 1 217 ? 15.721 7.981 -11.664 1.00 89.88 217 LEU A C 1
ATOM 1684 O O . LEU A 1 217 ? 15.644 9.036 -11.033 1.00 89.88 217 LEU A O 1
ATOM 1688 N N . ALA A 1 218 ? 16.640 7.050 -11.399 1.00 88.56 218 ALA A N 1
ATOM 1689 C CA . ALA A 1 218 ? 17.601 7.145 -10.303 1.00 88.56 218 ALA A CA 1
ATOM 1690 C C . ALA A 1 218 ? 18.515 8.374 -10.445 1.00 88.56 218 ALA A C 1
ATOM 1692 O O . ALA A 1 218 ? 18.698 9.137 -9.493 1.00 88.56 218 ALA A O 1
ATOM 1693 N N . ARG A 1 219 ? 19.033 8.634 -11.653 1.00 91.06 219 ARG A N 1
ATOM 1694 C CA . ARG A 1 219 ? 19.834 9.831 -11.949 1.00 91.06 219 ARG A CA 1
ATOM 1695 C C . ARG A 1 219 ? 19.048 11.112 -11.675 1.00 91.06 219 ARG A C 1
ATOM 1697 O O . ARG A 1 219 ? 19.559 12.004 -11.004 1.00 91.06 219 ARG A O 1
ATOM 1704 N N . ARG A 1 220 ? 17.801 11.208 -12.152 1.00 87.31 220 ARG A N 1
ATOM 1705 C CA . ARG A 1 220 ? 16.952 12.388 -11.914 1.00 87.31 220 ARG A CA 1
ATOM 1706 C C . ARG A 1 220 ? 16.607 12.566 -10.435 1.00 87.31 220 ARG A C 1
ATOM 1708 O O . ARG A 1 220 ? 16.569 13.703 -9.970 1.00 87.31 220 ARG A O 1
ATOM 1715 N N . ALA A 1 221 ? 16.393 11.475 -9.700 1.00 84.94 221 ALA A N 1
ATOM 1716 C CA . ALA A 1 221 ? 16.178 11.516 -8.257 1.00 84.94 221 ALA A CA 1
ATOM 1717 C C . ALA A 1 221 ? 17.403 12.097 -7.527 1.00 84.94 221 ALA A C 1
ATOM 1719 O O . ALA A 1 221 ? 17.246 13.034 -6.745 1.00 84.94 221 ALA A O 1
ATOM 1720 N N . LYS A 1 222 ? 18.619 11.628 -7.855 1.00 83.00 222 LYS A N 1
ATOM 1721 C CA . LYS A 1 222 ? 19.883 12.147 -7.294 1.00 83.00 222 LYS A CA 1
ATOM 1722 C C . LYS A 1 222 ? 20.097 13.628 -7.619 1.00 83.00 222 LYS A C 1
ATOM 1724 O O . LYS A 1 222 ? 20.395 14.406 -6.718 1.00 83.00 222 LYS A O 1
ATOM 1729 N N . VAL A 1 223 ? 19.891 14.034 -8.877 1.00 85.31 223 VAL A N 1
ATOM 1730 C CA . VAL A 1 223 ? 20.028 15.441 -9.299 1.00 85.31 223 VAL A CA 1
ATOM 1731 C C . VAL A 1 223 ? 19.057 16.334 -8.537 1.00 85.31 223 VAL A C 1
ATOM 1733 O O . VAL A 1 223 ? 19.471 17.344 -7.980 1.00 85.31 223 VAL A O 1
ATOM 1736 N N . ARG A 1 224 ? 17.777 15.954 -8.462 1.00 77.62 224 ARG A N 1
ATOM 1737 C CA . ARG A 1 224 ? 16.764 16.758 -7.770 1.00 77.62 224 ARG A CA 1
ATOM 1738 C C . ARG A 1 224 ? 17.036 16.850 -6.272 1.00 77.62 224 ARG A C 1
ATOM 1740 O O . ARG A 1 224 ? 16.908 17.936 -5.718 1.00 77.62 224 ARG A O 1
ATOM 1747 N N . HIS A 1 225 ? 17.430 15.743 -5.640 1.00 76.94 225 HIS A N 1
ATOM 1748 C CA . HIS A 1 225 ? 17.854 15.752 -4.243 1.00 76.94 225 HIS A CA 1
ATOM 1749 C C . HIS A 1 225 ? 19.023 16.729 -4.051 1.00 76.94 225 HIS A C 1
ATOM 1751 O O . HIS A 1 225 ? 18.918 17.649 -3.250 1.00 76.94 225 HIS A O 1
ATOM 1757 N N . GLY A 1 226 ? 20.069 16.626 -4.878 1.00 72.94 226 GLY A N 1
ATOM 1758 C CA . GLY A 1 226 ? 21.194 17.561 -4.873 1.00 72.94 226 GLY A CA 1
ATOM 1759 C C . GLY A 1 226 ? 20.761 19.023 -5.021 1.00 72.94 226 GLY A C 1
ATOM 1760 O O . GLY A 1 226 ? 21.106 19.841 -4.177 1.00 72.94 226 GLY A O 1
ATOM 1761 N N . SER A 1 227 ? 19.967 19.370 -6.036 1.00 73.50 227 SER A N 1
ATOM 1762 C CA . SER A 1 227 ? 19.536 20.758 -6.273 1.00 73.50 227 SER A CA 1
ATOM 1763 C C . SER A 1 227 ? 18.748 21.357 -5.103 1.00 73.50 227 SER A C 1
ATOM 1765 O O . SER A 1 227 ? 18.956 22.520 -4.759 1.00 73.50 227 SER A O 1
ATOM 1767 N N . ILE A 1 228 ? 17.866 20.575 -4.472 1.00 69.75 228 ILE A N 1
ATOM 1768 C CA . ILE A 1 228 ? 17.072 21.057 -3.336 1.00 69.75 228 ILE A CA 1
ATOM 1769 C C . ILE A 1 228 ? 17.967 21.218 -2.095 1.00 69.75 228 ILE A C 1
ATOM 1771 O O . ILE A 1 228 ? 17.853 22.244 -1.430 1.00 69.75 228 ILE A O 1
ATOM 1775 N N . SER A 1 229 ? 18.911 20.298 -1.835 1.00 69.38 229 SER A N 1
ATOM 1776 C CA . SER A 1 229 ? 19.826 20.374 -0.675 1.00 69.38 229 SER A CA 1
ATOM 1777 C C . SER A 1 229 ? 20.685 21.637 -0.664 1.00 69.38 229 SER A C 1
ATOM 1779 O O . SER A 1 229 ? 21.067 22.113 0.399 1.00 69.38 229 SER A O 1
ATOM 1781 N N . HIS A 1 230 ? 21.009 22.175 -1.842 1.00 72.75 230 HIS A N 1
ATOM 1782 C CA . HIS A 1 230 ? 21.850 23.367 -1.983 1.00 72.75 230 HIS A CA 1
ATOM 1783 C C . HIS A 1 230 ? 21.046 24.679 -1.957 1.00 72.75 230 HIS A C 1
ATOM 1785 O O . HIS A 1 230 ? 21.631 25.755 -2.071 1.00 72.75 230 HIS A O 1
ATOM 1791 N N . THR A 1 231 ? 19.717 24.619 -1.806 1.00 67.62 231 THR A N 1
ATOM 1792 C CA . THR A 1 231 ? 18.860 25.808 -1.718 1.00 67.62 231 THR A CA 1
ATOM 1793 C C . THR A 1 231 ? 18.682 26.215 -0.247 1.00 67.62 231 THR A C 1
ATOM 1795 O O . THR A 1 231 ? 18.118 25.443 0.533 1.00 67.62 231 THR A O 1
ATOM 1798 N N . PRO A 1 232 ? 19.113 27.422 0.175 1.00 59.59 232 PRO A N 1
ATOM 1799 C CA . PRO A 1 232 ? 18.976 27.871 1.560 1.00 59.59 232 PRO A CA 1
ATOM 1800 C C . PRO A 1 232 ? 17.519 27.798 2.042 1.00 59.59 232 PRO A C 1
ATOM 1802 O O . PRO A 1 232 ? 16.612 28.252 1.347 1.00 59.59 232 PRO A O 1
ATOM 1805 N N . LYS A 1 233 ? 17.301 27.251 3.247 1.00 63.12 233 LYS A N 1
ATOM 1806 C CA . LYS A 1 233 ? 15.985 26.970 3.871 1.00 63.12 233 LYS A CA 1
ATOM 1807 C C . LYS A 1 233 ? 15.174 25.808 3.266 1.00 63.12 233 LYS A C 1
ATOM 1809 O O . LYS A 1 233 ? 14.087 25.537 3.767 1.00 63.12 233 LYS A O 1
ATOM 1814 N N . CYS A 1 234 ? 15.682 25.087 2.263 1.00 54.50 234 CYS A N 1
ATOM 1815 C CA . CYS A 1 234 ? 15.069 23.849 1.770 1.00 54.50 234 CYS A CA 1
ATOM 1816 C C . CYS A 1 234 ? 15.844 22.627 2.283 1.00 54.50 234 CYS A C 1
ATOM 1818 O O . CYS A 1 234 ? 16.865 22.247 1.722 1.00 54.50 234 CYS A O 1
ATOM 1820 N N . ILE A 1 235 ? 15.352 21.984 3.343 1.00 59.53 235 ILE A N 1
ATOM 1821 C CA . ILE A 1 235 ? 15.824 20.645 3.727 1.00 59.53 235 ILE A CA 1
ATOM 1822 C C . ILE A 1 235 ? 15.101 19.640 2.820 1.00 59.53 235 ILE A C 1
ATOM 1824 O O . ILE A 1 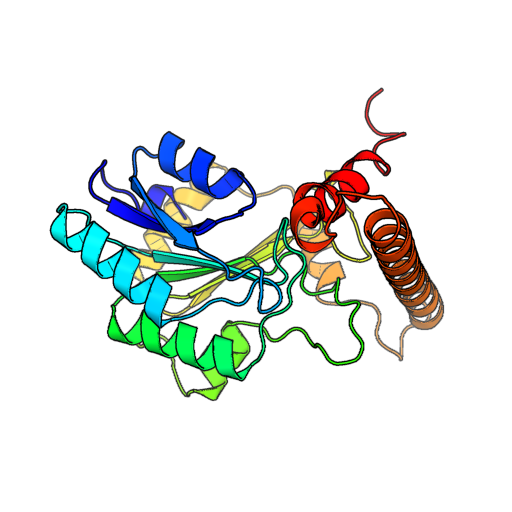235 ? 13.879 19.686 2.708 1.00 59.53 235 ILE A O 1
ATOM 1828 N N . VAL A 1 236 ? 15.829 18.764 2.123 1.00 53.28 236 VAL A N 1
ATOM 1829 C CA . VAL A 1 236 ? 15.242 17.886 1.086 1.00 53.28 236 VAL A CA 1
ATOM 1830 C C . VAL A 1 236 ? 14.266 16.864 1.640 1.00 53.28 236 VAL A C 1
ATOM 1832 O O . VAL A 1 236 ? 13.324 16.485 0.940 1.00 53.28 236 VAL A O 1
ATOM 1835 N N . GLU A 1 237 ? 14.445 16.462 2.895 1.00 50.56 237 GLU A N 1
ATOM 1836 C CA . GLU A 1 237 ? 13.490 15.587 3.568 1.00 50.56 237 GLU A CA 1
ATOM 1837 C C . GLU A 1 237 ? 12.084 16.221 3.573 1.00 50.56 237 GLU A C 1
ATOM 1839 O O . GLU A 1 237 ? 11.126 15.556 3.176 1.00 50.56 237 GLU A O 1
ATOM 1844 N N . ASN A 1 238 ? 11.981 17.547 3.754 1.00 39.72 238 ASN A N 1
ATOM 1845 C CA . ASN A 1 238 ? 10.714 18.289 3.776 1.00 39.72 238 ASN A CA 1
ATOM 1846 C C . ASN A 1 238 ? 9.974 18.346 2.419 1.00 39.72 238 ASN A C 1
ATOM 1848 O O . ASN A 1 238 ? 8.791 18.708 2.370 1.00 39.72 238 ASN A O 1
ATOM 1852 N N . MET A 1 239 ? 10.632 18.003 1.302 1.00 40.38 239 MET A N 1
ATOM 1853 C CA . MET A 1 239 ? 10.120 18.224 -0.062 1.00 40.38 239 MET A CA 1
ATOM 1854 C C . MET A 1 239 ? 10.009 16.974 -0.944 1.00 40.38 239 MET A C 1
ATOM 1856 O O . MET A 1 239 ? 9.605 17.094 -2.108 1.00 40.38 239 MET A O 1
ATOM 1860 N N . LEU A 1 240 ? 10.206 15.756 -0.412 1.00 42.28 240 LEU A N 1
ATOM 1861 C CA . LEU A 1 240 ? 9.795 14.554 -1.159 1.00 42.28 240 LEU A CA 1
ATOM 1862 C C . LEU A 1 240 ? 8.279 14.509 -1.447 1.00 42.28 240 LEU A C 1
ATOM 1864 O O . LEU A 1 240 ? 7.859 13.809 -2.361 1.00 42.28 240 LEU A O 1
ATOM 1868 N N . LYS A 1 241 ? 7.486 15.394 -0.818 1.00 40.91 241 LYS A N 1
ATOM 1869 C CA . LYS A 1 241 ? 6.097 15.753 -1.178 1.00 40.91 241 LYS A CA 1
ATOM 1870 C C . LYS A 1 241 ? 5.846 15.908 -2.691 1.00 40.91 241 LYS A C 1
ATOM 1872 O O . LYS A 1 241 ? 4.759 15.570 -3.150 1.00 40.91 241 LYS A O 1
ATOM 1877 N N . PHE A 1 242 ? 6.830 16.366 -3.475 1.00 35.25 242 PHE A N 1
ATOM 1878 C CA . PHE A 1 242 ? 6.670 16.625 -4.916 1.00 35.25 242 PHE A CA 1
ATOM 1879 C C . PHE A 1 242 ? 7.303 15.584 -5.853 1.00 35.25 242 PHE A C 1
ATOM 1881 O O . PHE A 1 242 ? 6.955 15.530 -7.036 1.00 35.25 242 PHE A O 1
ATOM 1888 N N . VAL A 1 243 ? 8.236 14.755 -5.377 1.00 40.66 243 VAL A N 1
ATOM 1889 C CA . VAL A 1 243 ? 9.128 13.989 -6.270 1.00 40.66 243 VAL A CA 1
ATOM 1890 C C . VAL A 1 243 ? 8.415 12.804 -6.921 1.00 40.66 243 VAL A C 1
ATOM 1892 O O . VAL A 1 243 ? 8.656 12.537 -8.099 1.00 40.66 243 VAL A O 1
ATOM 1895 N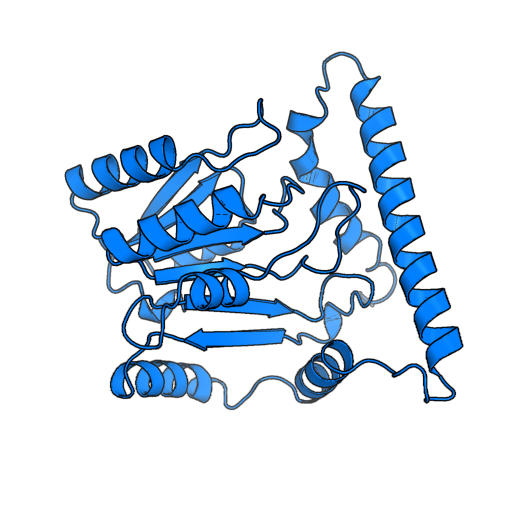 N . THR A 1 244 ? 7.480 12.167 -6.217 1.00 40.66 244 THR A N 1
ATOM 1896 C CA . THR A 1 244 ? 6.702 11.034 -6.743 1.00 40.66 244 THR A CA 1
ATOM 1897 C C . THR A 1 244 ? 5.469 11.490 -7.535 1.00 40.66 244 THR A C 1
ATOM 1899 O O . THR A 1 244 ? 5.062 10.823 -8.484 1.00 40.66 244 THR A O 1
ATOM 1902 N N . ALA A 1 245 ? 4.907 12.662 -7.212 1.00 35.75 245 ALA A N 1
ATOM 1903 C CA . ALA A 1 245 ? 3.757 13.235 -7.918 1.00 35.75 245 ALA A CA 1
ATOM 1904 C C . ALA A 1 245 ? 4.139 13.888 -9.263 1.00 35.75 245 ALA A C 1
ATOM 1906 O O . ALA A 1 245 ? 3.444 13.702 -10.261 1.00 35.75 245 ALA A O 1
ATOM 1907 N N . ALA A 1 246 ? 5.272 14.599 -9.336 1.00 34.78 246 ALA A N 1
ATOM 1908 C CA . ALA A 1 246 ? 5.661 15.349 -10.538 1.00 34.78 246 ALA A CA 1
ATOM 1909 C C . ALA A 1 246 ? 6.114 14.465 -11.721 1.00 34.78 246 ALA A C 1
ATOM 1911 O O . ALA A 1 246 ? 6.047 14.896 -12.875 1.00 34.78 246 ALA A O 1
ATOM 1912 N N . PHE A 1 247 ? 6.534 13.217 -11.473 1.00 38.66 247 PHE A N 1
ATOM 1913 C CA . PHE A 1 247 ? 6.838 12.274 -12.559 1.00 38.66 247 PHE A CA 1
ATOM 1914 C C . PHE A 1 247 ? 5.596 11.650 -13.200 1.00 38.66 247 PHE A C 1
ATOM 1916 O O . PHE A 1 247 ? 5.701 11.125 -14.302 1.00 38.66 247 PHE A O 1
ATOM 1923 N N . LEU A 1 248 ? 4.419 11.764 -12.574 1.00 40.31 248 LEU A N 1
ATOM 1924 C CA . LEU A 1 248 ? 3.167 11.314 -13.187 1.00 40.31 248 LEU A CA 1
ATOM 1925 C C . LEU A 1 248 ? 2.602 12.343 -14.162 1.00 40.31 248 LEU A C 1
ATOM 1927 O O . LEU A 1 248 ? 1.953 11.948 -15.115 1.00 40.31 248 LEU A O 1
ATOM 1931 N N . ILE A 1 249 ? 2.864 13.639 -13.969 1.00 34.03 249 ILE A N 1
ATOM 1932 C CA . ILE A 1 249 ? 2.273 14.697 -14.808 1.00 34.03 249 ILE A CA 1
ATOM 1933 C C . ILE A 1 249 ? 3.113 14.959 -16.068 1.00 34.03 249 ILE A C 1
ATOM 1935 O O . ILE A 1 249 ? 2.572 15.268 -17.123 1.00 34.03 249 ILE A O 1
ATOM 1939 N N . THR A 1 250 ? 4.432 14.759 -16.016 1.00 33.94 250 THR A N 1
ATOM 1940 C CA . THR A 1 250 ? 5.323 15.056 -17.158 1.00 33.94 250 THR A CA 1
ATOM 1941 C C . THR A 1 250 ? 5.384 13.959 -18.230 1.00 33.94 250 THR A C 1
ATOM 1943 O O . THR A 1 250 ? 5.960 14.188 -19.288 1.00 33.94 250 THR A O 1
ATOM 1946 N N . GLY A 1 251 ? 4.741 12.805 -18.006 1.00 31.53 251 GLY A N 1
ATOM 1947 C CA . GLY A 1 251 ? 4.464 11.795 -19.041 1.00 31.53 251 GLY A CA 1
ATOM 1948 C C . GLY A 1 251 ? 3.091 11.940 -19.721 1.00 31.53 251 GLY A C 1
ATOM 1949 O O . GLY A 1 251 ? 2.804 11.206 -20.658 1.00 31.53 251 GLY A O 1
ATOM 1950 N N . ILE A 1 252 ? 2.244 12.883 -19.277 1.00 38.88 252 ILE A N 1
ATOM 1951 C CA . ILE A 1 252 ? 0.851 13.079 -19.745 1.00 38.88 252 ILE A CA 1
ATOM 1952 C C . ILE A 1 252 ? 0.764 14.183 -20.825 1.00 38.88 252 ILE A C 1
ATOM 1954 O O . ILE A 1 252 ? -0.304 14.686 -21.150 1.00 38.88 252 ILE A O 1
ATOM 1958 N N . GLY A 1 253 ? 1.880 14.537 -21.467 1.00 26.36 253 GLY A N 1
ATOM 1959 C CA . GLY A 1 253 ? 1.890 15.520 -22.561 1.00 26.36 253 GLY A CA 1
ATOM 1960 C C . GLY A 1 253 ? 1.171 15.086 -23.851 1.00 26.36 253 GLY A C 1
ATOM 1961 O O . GLY A 1 253 ? 1.150 15.865 -24.794 1.00 26.36 253 GLY A O 1
ATOM 1962 N N . GLY A 1 254 ? 0.605 13.873 -23.921 1.00 28.61 254 GLY A N 1
ATOM 1963 C CA . GLY A 1 254 ? 0.007 13.324 -25.147 1.00 28.61 254 GLY A CA 1
ATOM 1964 C C . GLY A 1 254 ? -1.333 12.599 -24.989 1.00 28.61 254 GLY A C 1
ATOM 1965 O O . GLY A 1 254 ? -1.713 11.865 -25.892 1.00 28.61 254 GLY A O 1
ATOM 1966 N N . CYS A 1 255 ? -2.044 12.738 -23.864 1.00 28.84 255 CYS A N 1
ATOM 1967 C CA . CYS A 1 255 ? -3.332 12.044 -23.649 1.00 28.84 255 CYS A CA 1
ATOM 1968 C C . CYS A 1 255 ? -4.458 12.946 -23.119 1.00 28.84 255 CYS A C 1
ATOM 1970 O O . CYS A 1 255 ? -5.430 12.453 -22.553 1.00 28.84 255 CYS A O 1
ATOM 1972 N N . ILE A 1 256 ? -4.343 14.260 -23.317 1.00 29.73 256 ILE A N 1
ATOM 1973 C CA . ILE A 1 256 ? -5.475 15.186 -23.197 1.00 29.73 256 ILE A CA 1
ATOM 1974 C C . ILE A 1 256 ? -5.559 15.987 -24.498 1.00 29.73 256 ILE A C 1
ATOM 1976 O O . ILE A 1 256 ? -5.174 17.152 -24.543 1.00 29.73 256 ILE A O 1
ATOM 1980 N N . GLN A 1 257 ? -6.007 15.318 -25.557 1.00 28.88 257 GLN A N 1
ATOM 1981 C CA . GLN A 1 257 ? -6.743 15.893 -26.682 1.00 28.88 257 GLN A CA 1
ATOM 1982 C C . GLN A 1 257 ? -7.776 14.865 -27.128 1.00 28.88 257 GLN A C 1
ATOM 1984 O O . GLN A 1 257 ? -7.419 13.665 -27.155 1.00 28.88 257 GLN A O 1
#

Foldseek 3Di:
DLLLQDPAQLEEEEDEVPADCPVVVSCVVNHYHYQYFYQDLVVQRHGDVVRVVVSVVVSVVVNRHYAAYEDEACGPLSRDHYDLVSLLVVLVSCQVSVHAYEYECAAQQQDQDPPGHHDDSVNSCVVVVHFQQRHWYKYWYACCYALSNPVVQGAIDIDIGNDDPVSVVVVVVVCCVVPHDDVSNVVSHVCVVPDDDPPDPCPVVVVVSRVVSSVVLSVVVVVVQVVQVPDPPRDPSVPSNPSRVVVSVVVCPPPDD

Nearest PDB structures (foldseek):
  3tcm-assembly1_B  TM=9.966E-01  e=7.104E-36  Hordeum vulgare
  3ihj-assembly1_A  TM=9.329E-01  e=1.907E-23  Homo sapiens
  1b8g-assembly1_B  TM=8.077E-01  e=8.055E-14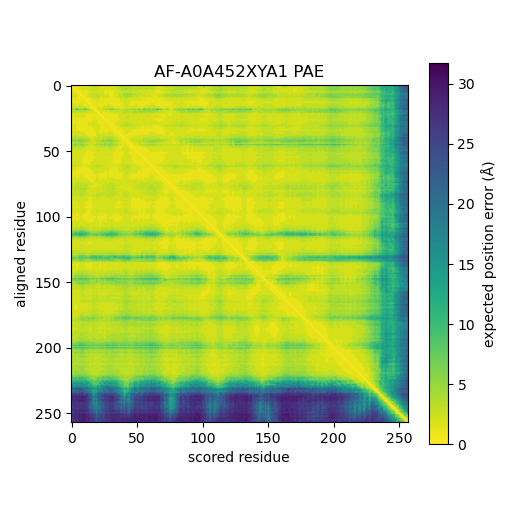  Malus domestica
  1iax-assembly1_B  TM=8.083E-01  e=3.473E-13  Solanum lycopersicum
  8kdk-assembly1_D  TM=8.056E-01  e=4.312E-10  Streptomyces caelestis

Solvent-accessible surface area (backbone atoms only — not comparable to full-atom values): 14270 Å² total; per-residue (Å²): 109,64,75,79,65,28,88,38,61,44,24,21,36,36,36,53,41,79,53,57,64,64,57,65,52,49,37,54,74,51,40,26,31,84,35,65,28,65,41,38,64,94,68,63,49,37,79,50,68,69,51,45,50,52,39,51,51,54,39,43,74,73,64,29,51,64,46,30,38,49,45,57,42,38,23,46,31,67,65,29,68,67,51,71,70,55,50,50,52,51,54,53,48,28,40,77,67,69,22,32,39,37,37,38,33,43,34,54,74,64,71,69,52,92,91,57,64,79,75,57,69,66,58,51,44,48,73,71,68,47,60,59,86,54,43,35,36,37,41,35,42,44,41,42,36,52,75,74,49,41,52,91,52,68,21,55,54,72,49,80,45,26,63,56,69,74,58,48,50,53,53,49,54,63,55,47,75,65,70,65,78,60,64,69,10,52,54,48,36,51,42,71,77,57,59,77,45,93,88,40,89,62,21,64,59,53,47,54,52,45,52,51,47,48,50,51,51,37,51,50,50,53,51,51,47,52,60,39,56,74,37,88,95,38,61,47,83,82,49,27,70,48,64,64,58,54,63,61,58,74,74,51,84,81,76,84,126

Mean predicted aligned error: 6.15 Å

Sequence (257 aa):
MMQLLIRNEKDGILVPIPQYPLYSASIALHGGSLVPYYLNESTGWGLEISDVKKQLEDARSRGIDVRALVVINPGNPTGQVLAEENQYDIVKFCKNEGLVLLADEVYQENIYADNKKFHSFKKIVRSLGYGEEDLPLVSYQSVSKGYYGECGKRGGYMEITGFSAPVREQIYKIASVNLCSNITGQILASLVMNPPKASDESYASYKAEKDGILASLARRAKVRHGSISHTPKCIVENMLKFVTAAFLITGIGGCIQ

pLDDT: mean 89.32, std 17.57, range [26.36, 98.88]